Protein AF-0000000079470697 (afdb_homodimer)

pLDDT: mean 96.57, std 6.35, range [41.16, 99.0]

Foldseek 3Di:
DPVCVVVVVQQVVLVVQCQVCLLVLPQVSNLLQADPQAWEAEPNDIDGDGVPNDDSCPCCDDLNVQFNGKDWPAWAWPDDDDFKTKTWTKMWTAGPVGHTSDIKIKIWMWGQDPNGIHTRYMYIHRD/DPVCVVVVVQQVVLVVQCQVCLLVLPQVSNLLQADPQAWEAEPNDIDGDGVPNDDSCPCCDDLNVQFNGKDWPAWAWPDDDDFKTKTWTKMWTAGPVGHTSDIKIKIWMWGQDPNGIHTRYMYIHRD

Sequence (254 aa):
MTQFAAEIAAAQGVLDEFMAGFNGRDVARWDATFNFPSVRLASGTLVILQAGDHKPGMFDKGALAEWDHSAWERREVIHAGADKVHIDTRFTRYRKDGGVIGGFDSIYVITKEDGHWGVKARSSYAPMTQFAAEIAAAQGVLDEFMAGFNGRDVARWDATFNFPSVRLASGTLVILQAGDHKPGMFDKGALAEWDHSAWERREVIHAGADKVHIDTRFTRYRKDGGVIGGFDSIYVITKEDGHWGVKARSSYAP

Nearest PDB structures (foldseek):
  2rgq-assembly1_A  TM=8.223E-01  e=4.714E-07  Nostoc punctiforme PCC 73102
  4i4k-assembly1_B  TM=8.335E-01  e=1.120E-06  Streptomyces globisporus C-1027
  4i4k-assembly1_A  TM=8.242E-01  e=6.732E-06  Streptomyces globisporus C-1027
  3b7c-assembly1_A-2  TM=7.791E-01  e=2.353E-06  Shewanella oneidensis MR-1
  3ef8-assembly1_A  TM=6.656E-01  e=3.159E-05  Novosphingobium aromaticivorans DSM 12444

Structure (mmCIF, N/CA/C/O backbone):
data_AF-0000000079470697-model_v1
#
loop_
_entity.id
_entity.type
_entity.pdbx_description
1 polymer 'Nuclear transport factor 2 family protein'
#
loop_
_atom_site.group_PDB
_atom_site.id
_atom_site.type_symbol
_atom_site.label_atom_id
_atom_site.label_alt_id
_atom_site.label_comp_id
_atom_site.label_asym_id
_atom_site.label_entity_id
_atom_site.label_seq_id
_atom_site.pdbx_PDB_ins_code
_atom_site.Cartn_x
_atom_site.Cartn_y
_atom_site.Cartn_z
_atom_site.occupancy
_atom_site.B_iso_or_equiv
_atom_site.auth_seq_id
_atom_site.auth_comp_id
_atom_site.auth_asym_id
_atom_site.auth_atom_id
_atom_site.pdbx_PDB_model_num
ATOM 1 N N . MET A 1 1 ? -18.453 -8.445 18.391 1 41.16 1 MET A N 1
ATOM 2 C CA . MET A 1 1 ? -18.703 -8.672 16.969 1 41.16 1 MET A CA 1
ATOM 3 C C . MET A 1 1 ? -17.641 -8.008 16.109 1 41.16 1 MET A C 1
ATOM 5 O O . MET A 1 1 ? -17.297 -6.844 16.328 1 41.16 1 MET A O 1
ATOM 9 N N . THR A 1 2 ? -16.453 -8.695 15.562 1 66.94 2 THR A N 1
ATOM 10 C CA . THR A 1 2 ? -15.219 -8.102 15.055 1 66.94 2 THR A CA 1
ATOM 11 C C . THR A 1 2 ? -15.523 -7.051 13.992 1 66.94 2 THR A C 1
ATOM 13 O O . THR A 1 2 ? -16.219 -7.328 13.016 1 66.94 2 THR A O 1
ATOM 16 N N . GLN A 1 3 ? -15.609 -5.734 14.453 1 90.44 3 GLN A N 1
ATOM 17 C CA . GLN A 1 3 ? -15.906 -4.621 13.555 1 90.44 3 GLN A CA 1
ATOM 18 C C . GLN A 1 3 ? -15.367 -4.887 12.148 1 90.44 3 GLN A C 1
ATOM 20 O O . GLN A 1 3 ? -14.219 -5.297 11.992 1 90.44 3 GLN A O 1
ATOM 25 N N . PHE A 1 4 ? -16.328 -5.008 11.148 1 98.12 4 PHE A N 1
ATOM 26 C CA . PHE A 1 4 ? -16.094 -5.148 9.719 1 98.12 4 PHE A CA 1
ATOM 27 C C . PHE A 1 4 ? -15.836 -6.602 9.352 1 98.12 4 PHE A C 1
ATOM 29 O O . PHE A 1 4 ? -15 -6.891 8.492 1 98.12 4 PHE A O 1
ATOM 36 N N . ALA A 1 5 ? -16.359 -7.562 10.078 1 98.25 5 ALA A N 1
ATOM 37 C CA . ALA A 1 5 ? -16.141 -8.984 9.844 1 98.25 5 ALA A CA 1
ATOM 38 C C . ALA A 1 5 ? -16.5 -9.367 8.414 1 98.25 5 ALA A C 1
ATOM 40 O O . ALA A 1 5 ? -15.789 -10.141 7.766 1 98.25 5 ALA A O 1
ATOM 41 N N . ALA A 1 6 ? -17.672 -8.891 7.957 1 98.31 6 ALA A N 1
ATOM 42 C CA . ALA A 1 6 ? -18.109 -9.211 6.602 1 98.31 6 ALA A CA 1
ATOM 43 C C . ALA A 1 6 ? -17.141 -8.656 5.562 1 98.31 6 ALA A C 1
ATOM 45 O O . ALA A 1 6 ? -16.844 -9.328 4.57 1 98.31 6 ALA A O 1
ATOM 46 N N . GLU A 1 7 ? -16.719 -7.414 5.75 1 98.75 7 GLU A N 1
ATOM 47 C CA . GLU A 1 7 ? -15.75 -6.785 4.867 1 98.75 7 GLU A CA 1
ATOM 48 C C . GLU A 1 7 ? -14.438 -7.562 4.852 1 98.75 7 GLU A C 1
ATOM 50 O O . GLU A 1 7 ? -13.852 -7.785 3.789 1 98.75 7 GLU A O 1
ATOM 55 N N . ILE A 1 8 ? -13.953 -7.961 6.047 1 98.81 8 ILE A N 1
ATOM 56 C CA . ILE A 1 8 ? -12.734 -8.742 6.172 1 98.81 8 ILE A CA 1
ATOM 57 C C . ILE A 1 8 ? -12.891 -10.07 5.434 1 98.81 8 ILE A C 1
ATOM 59 O O . ILE A 1 8 ? -12 -10.492 4.695 1 98.81 8 ILE A O 1
ATOM 63 N N . ALA A 1 9 ? -13.984 -10.711 5.594 1 98.88 9 ALA A N 1
ATOM 64 C CA . ALA A 1 9 ? -14.25 -11.977 4.906 1 98.88 9 ALA A CA 1
ATOM 65 C C . ALA A 1 9 ? -14.234 -11.789 3.393 1 98.88 9 ALA A C 1
ATOM 67 O O . ALA A 1 9 ? -13.672 -12.609 2.664 1 98.88 9 ALA A O 1
ATOM 68 N N . ALA A 1 10 ? -14.875 -10.727 2.941 1 98.88 10 ALA A N 1
ATOM 69 C CA . ALA A 1 10 ? -14.883 -10.438 1.512 1 98.88 10 ALA A CA 1
ATOM 70 C C . ALA A 1 10 ? -13.469 -10.227 0.983 1 98.88 10 ALA A C 1
ATOM 72 O O . ALA A 1 10 ? -13.109 -10.758 -0.069 1 98.88 10 ALA A O 1
ATOM 73 N N . ALA A 1 11 ? -12.703 -9.492 1.715 1 98.94 11 ALA A N 1
ATOM 74 C CA . ALA A 1 11 ? -11.32 -9.219 1.323 1 98.94 11 ALA A CA 1
ATOM 75 C C . ALA A 1 11 ? -10.5 -10.508 1.285 1 98.94 11 ALA A C 1
ATOM 77 O O . ALA A 1 11 ? -9.719 -10.727 0.358 1 98.94 11 ALA A O 1
ATOM 78 N N . GLN A 1 12 ? -10.672 -11.344 2.289 1 98.94 12 GLN A N 1
ATOM 79 C CA . GLN A 1 12 ? -9.977 -12.633 2.307 1 98.94 12 GLN A CA 1
ATOM 80 C C . GLN A 1 12 ? -10.398 -13.5 1.125 1 98.94 12 GLN A C 1
ATOM 82 O O . GLN A 1 12 ? -9.57 -14.203 0.54 1 98.94 12 GLN A O 1
ATOM 87 N N . GLY A 1 13 ? -11.68 -13.422 0.823 1 98.94 13 GLY A N 1
ATOM 88 C CA . GLY A 1 13 ? -12.164 -14.141 -0.345 1 98.94 13 GLY A CA 1
ATOM 89 C C . GLY A 1 13 ? -11.508 -13.695 -1.636 1 98.94 13 GLY A C 1
ATOM 90 O O . GLY A 1 13 ? -11.227 -14.516 -2.514 1 98.94 13 GLY A O 1
ATOM 91 N N . VAL A 1 14 ? -11.281 -12.422 -1.793 1 99 14 VAL A N 1
ATOM 92 C CA . VAL A 1 14 ? -10.562 -11.891 -2.949 1 99 14 VAL A CA 1
ATOM 93 C C . VAL A 1 14 ? -9.18 -12.547 -3.043 1 99 14 VAL A C 1
ATOM 95 O O . VAL A 1 14 ? -8.766 -12.969 -4.125 1 99 14 VAL A O 1
ATOM 98 N N . LEU A 1 15 ? -8.5 -12.664 -1.907 1 98.94 15 LEU A N 1
ATOM 99 C CA . LEU A 1 15 ? -7.156 -13.227 -1.911 1 98.94 15 LEU A CA 1
ATOM 100 C C . LEU A 1 15 ? -7.191 -14.719 -2.23 1 98.94 15 LEU A C 1
ATOM 102 O O . LEU A 1 15 ? -6.277 -15.242 -2.867 1 98.94 15 LEU A O 1
ATOM 106 N N . ASP A 1 16 ? -8.242 -15.391 -1.758 1 98.94 16 ASP A N 1
ATOM 107 C CA . ASP A 1 16 ? -8.422 -16.781 -2.166 1 98.94 16 ASP A CA 1
ATOM 108 C C . ASP A 1 16 ? -8.523 -16.906 -3.686 1 98.94 16 ASP A C 1
ATOM 110 O O . ASP A 1 16 ? -7.824 -17.719 -4.297 1 98.94 16 ASP A O 1
ATOM 114 N N . GLU A 1 17 ? -9.359 -16.078 -4.242 1 98.94 17 GLU A N 1
ATOM 115 C CA . GLU A 1 17 ? -9.586 -16.125 -5.684 1 98.94 17 GLU A CA 1
ATOM 116 C C . GLU A 1 17 ? -8.352 -15.664 -6.449 1 98.94 17 GLU A C 1
ATOM 118 O O . GLU A 1 17 ? -8.039 -16.188 -7.523 1 98.94 17 GLU A O 1
ATOM 123 N N . PHE A 1 18 ? -7.727 -14.711 -5.949 1 98.88 18 PHE A N 1
ATOM 124 C CA . PHE A 1 18 ? -6.469 -14.242 -6.516 1 98.88 18 PHE A CA 1
ATOM 125 C C . PHE A 1 18 ? -5.48 -15.398 -6.664 1 98.88 18 PHE A C 1
ATOM 127 O O . PHE A 1 18 ? -4.965 -15.641 -7.754 1 98.88 18 PHE A O 1
ATOM 134 N N . MET A 1 19 ? -5.242 -16.125 -5.527 1 98.88 19 MET A N 1
ATOM 135 C CA . MET A 1 19 ? -4.293 -17.234 -5.516 1 98.88 19 MET A CA 1
ATOM 136 C C . MET A 1 19 ? -4.754 -18.359 -6.438 1 98.88 19 MET A C 1
ATOM 138 O O . MET A 1 19 ? -3.949 -18.938 -7.168 1 98.88 19 MET A O 1
ATOM 142 N N . ALA A 1 20 ? -6.051 -18.609 -6.445 1 98.81 20 ALA A N 1
ATOM 143 C CA . ALA A 1 20 ? -6.594 -19.656 -7.305 1 98.81 20 ALA A CA 1
ATOM 144 C C . ALA A 1 20 ? -6.398 -19.312 -8.781 1 98.81 20 ALA A C 1
ATOM 146 O O . ALA A 1 20 ? -5.965 -20.172 -9.562 1 98.81 20 ALA A O 1
ATOM 147 N N . GLY A 1 21 ? -6.727 -18.094 -9.164 1 98.44 21 GLY A N 1
ATOM 148 C CA . GLY A 1 21 ? -6.531 -17.656 -10.547 1 98.44 21 GLY A CA 1
ATOM 149 C C . GLY A 1 21 ? -5.078 -17.672 -10.977 1 98.44 21 GLY A C 1
ATOM 150 O O . GLY A 1 21 ? -4.754 -18.125 -12.078 1 98.44 21 GLY A O 1
ATOM 151 N N . PHE A 1 22 ? -4.215 -17.125 -10.062 1 98.19 22 PHE A N 1
ATOM 152 C CA . PHE A 1 22 ? -2.781 -17.094 -10.336 1 98.19 22 PHE A CA 1
ATOM 153 C C . PHE A 1 22 ? -2.223 -18.5 -10.508 1 98.19 22 PHE A C 1
ATOM 155 O O . PHE A 1 22 ? -1.587 -18.797 -11.523 1 98.19 22 PHE A O 1
ATOM 162 N N . ASN A 1 23 ? -2.5 -19.375 -9.617 1 98.19 23 ASN A N 1
ATOM 163 C CA . ASN A 1 23 ? -2.012 -20.75 -9.656 1 98.19 23 ASN A CA 1
ATOM 164 C C . ASN A 1 23 ? -2.586 -21.5 -10.844 1 98.19 23 ASN A C 1
ATOM 166 O O . ASN A 1 23 ? -1.925 -22.391 -11.406 1 98.19 23 ASN A O 1
ATOM 170 N N . GLY A 1 24 ? -3.748 -21.203 -11.211 1 97.94 24 GLY A N 1
ATOM 171 C CA . GLY A 1 24 ? -4.402 -21.859 -12.336 1 97.94 24 GLY A CA 1
ATOM 172 C C . GLY A 1 24 ? -3.973 -21.312 -13.68 1 97.94 24 GLY A C 1
ATOM 173 O O . GLY A 1 24 ? -4.371 -21.844 -14.727 1 97.94 24 GLY A O 1
ATOM 174 N N . ARG A 1 25 ? -3.16 -20.266 -13.703 1 97.44 25 ARG A N 1
ATOM 175 C CA . ARG A 1 25 ? -2.803 -19.531 -14.922 1 97.44 25 ARG A CA 1
ATOM 176 C C . ARG A 1 25 ? -4.047 -19.094 -15.688 1 97.44 25 ARG A C 1
ATOM 178 O O . ARG A 1 25 ? -4.082 -19.156 -16.922 1 97.44 25 ARG A O 1
ATOM 185 N N . ASP A 1 26 ? -5.07 -18.859 -14.953 1 97.38 26 ASP A N 1
ATOM 186 C CA . ASP A 1 26 ? -6.348 -18.391 -15.484 1 97.38 26 ASP A CA 1
ATOM 187 C C . ASP A 1 26 ? -6.438 -16.875 -15.445 1 97.38 26 ASP A C 1
ATOM 189 O O . ASP A 1 26 ? -6.91 -16.297 -14.461 1 97.38 26 ASP A O 1
ATOM 193 N N . VAL A 1 27 ? -6.105 -16.219 -16.516 1 97.81 27 VAL A N 1
ATOM 194 C CA . VAL A 1 27 ? -5.953 -14.773 -16.562 1 97.81 27 VAL A CA 1
ATOM 195 C C . VAL A 1 27 ? -7.301 -14.102 -16.312 1 97.81 27 VAL A C 1
ATOM 197 O O . VAL A 1 27 ? -7.379 -13.109 -15.578 1 97.81 27 VAL A O 1
ATOM 200 N N . ALA A 1 28 ? -8.305 -14.633 -16.938 1 97.56 28 ALA A N 1
ATOM 201 C CA . ALA A 1 28 ? -9.625 -14.031 -16.75 1 97.56 28 ALA A CA 1
ATOM 202 C C . ALA A 1 28 ? -10.047 -14.078 -15.281 1 97.56 28 ALA A C 1
ATOM 204 O O . ALA A 1 28 ? -10.531 -13.078 -14.742 1 97.56 28 ALA A O 1
ATOM 205 N N . ARG A 1 29 ? -9.898 -15.258 -14.633 1 97.81 29 ARG A N 1
ATOM 206 C CA . ARG A 1 29 ? -10.227 -15.43 -13.219 1 97.81 29 ARG A CA 1
ATOM 207 C C . ARG A 1 29 ? -9.375 -14.523 -12.344 1 97.81 29 ARG A C 1
ATOM 209 O O . ARG A 1 29 ? -9.875 -13.914 -11.398 1 97.81 29 ARG A O 1
ATOM 216 N N . TRP A 1 30 ? -8.117 -14.383 -12.711 1 98.25 30 TRP A N 1
ATOM 217 C CA . TRP A 1 30 ? -7.195 -13.555 -11.945 1 98.25 30 TRP A CA 1
ATOM 218 C C . TRP A 1 30 ? -7.531 -12.078 -12.102 1 98.25 30 TRP A C 1
ATOM 220 O O . TRP A 1 30 ? -7.629 -11.344 -11.117 1 98.25 30 TRP A O 1
ATOM 230 N N . ASP A 1 31 ? -7.809 -11.641 -13.281 1 98.38 31 ASP A N 1
ATOM 231 C CA . ASP A 1 31 ? -8.172 -10.25 -13.555 1 98.38 31 ASP A CA 1
ATOM 232 C C . ASP A 1 31 ? -9.43 -9.852 -12.781 1 98.38 31 ASP A C 1
ATOM 234 O O . ASP A 1 31 ? -9.562 -8.703 -12.359 1 98.38 31 ASP A O 1
ATOM 238 N N . ALA A 1 32 ? -10.289 -10.766 -12.625 1 98.44 32 ALA A N 1
ATOM 239 C CA . ALA A 1 32 ? -11.57 -10.492 -11.961 1 98.44 32 ALA A CA 1
ATOM 240 C C . ALA A 1 32 ? -11.359 -10.164 -10.484 1 98.44 32 ALA A C 1
ATOM 242 O O . ALA A 1 32 ? -12.273 -9.664 -9.82 1 98.44 32 ALA A O 1
ATOM 243 N N . THR A 1 33 ? -10.172 -10.445 -9.984 1 98.88 33 THR A N 1
ATOM 244 C CA . THR A 1 33 ? -9.922 -10.211 -8.562 1 98.88 33 THR A CA 1
ATOM 245 C C . THR A 1 33 ? -9.391 -8.805 -8.328 1 98.88 33 THR A C 1
ATOM 247 O O . THR A 1 33 ? -9.062 -8.438 -7.199 1 98.88 33 THR A O 1
ATOM 250 N N . PHE A 1 34 ? -9.32 -7.988 -9.359 1 98.88 34 PHE A N 1
ATOM 251 C CA . PHE A 1 34 ? -8.727 -6.664 -9.227 1 98.88 34 PHE A CA 1
ATOM 252 C C . PHE A 1 34 ? -9.789 -5.578 -9.32 1 98.88 34 PHE A C 1
ATOM 254 O O . PHE A 1 34 ? -10.844 -5.789 -9.922 1 98.88 34 PHE A O 1
ATOM 261 N N . ASN A 1 35 ? -9.578 -4.531 -8.672 1 98.81 35 ASN A N 1
ATOM 262 C CA . ASN A 1 35 ? -10.141 -3.232 -9.023 1 98.81 35 ASN A CA 1
ATOM 263 C C . ASN A 1 35 ? -9.156 -2.391 -9.82 1 98.81 35 ASN A C 1
ATOM 265 O O . ASN A 1 35 ? -8.195 -1.858 -9.266 1 98.81 35 ASN A O 1
ATOM 269 N N . PHE A 1 36 ? -9.438 -2.303 -11.102 1 98.19 36 PHE A N 1
ATOM 270 C CA . PHE A 1 36 ? -8.547 -1.545 -11.977 1 98.19 36 PHE A CA 1
ATOM 271 C C . PHE A 1 36 ? -8.945 -0.076 -12.016 1 98.19 36 PHE A C 1
ATOM 273 O O . PHE A 1 36 ? -10.133 0.252 -11.891 1 98.19 36 PHE A O 1
ATOM 280 N N . PRO A 1 37 ? -7.98 0.873 -12.266 1 98.06 37 PRO A N 1
ATOM 281 C CA . PRO A 1 37 ? -6.535 0.633 -12.242 1 98.06 37 PRO A CA 1
ATOM 282 C C . PRO A 1 37 ? -6.039 0.161 -10.883 1 98.06 37 PRO A C 1
ATOM 284 O O . PRO A 1 37 ? -6.59 0.554 -9.852 1 98.06 37 PRO A O 1
ATOM 287 N N . SER A 1 38 ? -5.109 -0.756 -10.891 1 98.62 38 SER A N 1
ATOM 288 C CA . SER A 1 38 ? -4.477 -1.294 -9.688 1 98.62 38 SER A CA 1
ATOM 289 C C . SER A 1 38 ? -2.98 -0.994 -9.672 1 98.62 38 SER A C 1
ATOM 291 O O . SER A 1 38 ? -2.355 -0.862 -10.727 1 98.62 38 SER A O 1
ATOM 293 N N . VAL A 1 39 ? 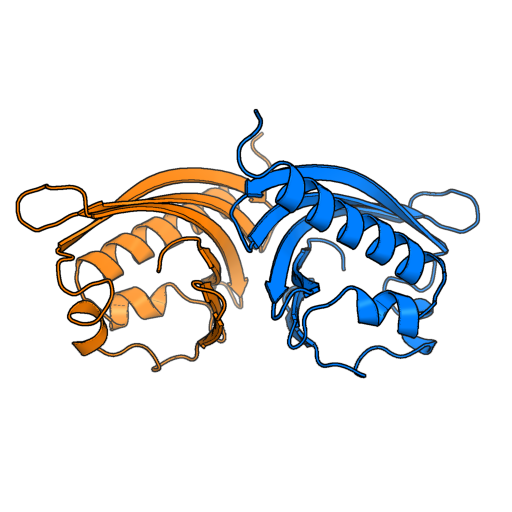-2.439 -0.928 -8.492 1 98.56 39 VAL A N 1
ATOM 294 C CA . VAL A 1 39 ? -1.035 -0.57 -8.336 1 98.56 39 VAL A CA 1
ATOM 295 C C . VAL A 1 39 ? -0.234 -1.797 -7.906 1 98.56 39 VAL A C 1
ATOM 297 O O . VAL A 1 39 ? -0.664 -2.551 -7.027 1 98.56 39 VAL A O 1
ATOM 300 N N . ARG A 1 40 ? 0.861 -1.987 -8.523 1 98.19 40 ARG A N 1
ATOM 301 C CA . ARG A 1 40 ? 1.853 -2.955 -8.07 1 98.19 40 ARG A CA 1
ATOM 302 C C . ARG A 1 40 ? 3.199 -2.283 -7.82 1 98.19 40 ARG A C 1
ATOM 304 O O . ARG A 1 40 ? 3.736 -1.614 -8.703 1 98.19 40 ARG A O 1
ATOM 311 N N . LEU A 1 41 ? 3.68 -2.361 -6.664 1 98.25 41 LEU A N 1
ATOM 312 C CA . LEU A 1 41 ? 5.023 -1.921 -6.305 1 98.25 41 LEU A CA 1
ATOM 313 C C . LEU A 1 41 ? 5.898 -3.109 -5.922 1 98.25 41 LEU A C 1
ATOM 315 O O . LEU A 1 41 ? 5.695 -3.729 -4.879 1 98.25 41 LEU A O 1
ATOM 319 N N . ALA A 1 42 ? 6.84 -3.447 -6.691 1 96.12 42 ALA A N 1
ATOM 320 C CA . ALA A 1 42 ? 7.762 -4.555 -6.461 1 96.12 42 ALA A CA 1
ATOM 321 C C . ALA A 1 42 ? 9.07 -4.34 -7.211 1 96.12 42 ALA A C 1
ATOM 323 O O . ALA A 1 42 ? 9.086 -3.732 -8.289 1 96.12 42 ALA A O 1
ATOM 324 N N . SER A 1 43 ? 10.172 -4.785 -6.652 1 91.62 43 SER A N 1
ATOM 325 C CA . SER A 1 43 ? 11.477 -4.75 -7.297 1 91.62 43 SER A CA 1
ATOM 326 C C . SER A 1 43 ? 11.852 -3.332 -7.715 1 91.62 43 SER A C 1
ATOM 328 O O . SER A 1 43 ? 12.328 -3.113 -8.828 1 91.62 43 SER A O 1
ATOM 330 N N . GLY A 1 44 ? 11.406 -2.445 -6.883 1 89.81 44 GLY A N 1
ATOM 331 C CA . GLY A 1 44 ? 11.781 -1.057 -7.105 1 89.81 44 GLY A CA 1
ATOM 332 C C . GLY A 1 44 ? 10.961 -0.388 -8.195 1 89.81 44 GLY A C 1
ATOM 333 O O . GLY A 1 44 ? 11.273 0.724 -8.625 1 89.81 44 GLY A O 1
ATOM 334 N N . THR A 1 45 ? 9.977 -0.999 -8.641 1 94.69 45 THR A N 1
ATOM 335 C CA . THR A 1 45 ? 9.195 -0.484 -9.758 1 94.69 45 THR A CA 1
ATOM 336 C C . THR A 1 45 ? 7.727 -0.341 -9.367 1 94.69 45 THR A C 1
ATOM 338 O O . THR A 1 45 ? 7.148 -1.244 -8.766 1 94.69 45 THR A O 1
ATOM 341 N N . LEU A 1 46 ? 7.184 0.826 -9.672 1 97.69 46 LEU A N 1
ATOM 342 C CA . LEU A 1 46 ? 5.758 1.098 -9.531 1 97.69 46 LEU A CA 1
ATOM 343 C C . LEU A 1 46 ? 5.043 0.941 -10.875 1 97.69 46 LEU A C 1
ATOM 345 O O . LEU A 1 46 ? 5.398 1.603 -11.852 1 97.69 46 LEU A O 1
ATOM 349 N N . VAL A 1 47 ? 4.066 0.064 -10.938 1 97.19 47 VAL A N 1
ATOM 350 C CA . VAL A 1 47 ? 3.295 -0.157 -12.156 1 97.19 47 VAL A CA 1
ATOM 351 C C . VAL A 1 47 ? 1.814 0.099 -11.891 1 97.19 47 VAL A C 1
ATOM 353 O O . VAL A 1 47 ? 1.277 -0.34 -10.867 1 97.19 47 VAL A O 1
ATOM 356 N N . ILE A 1 48 ? 1.233 0.816 -12.797 1 97.62 48 ILE A N 1
ATOM 357 C CA . ILE A 1 48 ? -0.22 0.949 -12.789 1 97.62 48 ILE A CA 1
ATOM 358 C C . ILE A 1 48 ? -0.834 -0.048 -13.766 1 97.62 48 ILE A C 1
ATOM 360 O O . ILE A 1 48 ? -0.673 0.086 -14.984 1 97.62 48 ILE A O 1
ATOM 364 N N . LEU A 1 49 ? -1.511 -1.009 -13.227 1 98 49 LEU A N 1
ATOM 365 C CA . LEU A 1 49 ? -2.102 -2.082 -14.016 1 98 49 LEU A CA 1
ATOM 366 C C . LEU A 1 49 ? -3.514 -1.714 -14.461 1 98 49 LEU A C 1
ATOM 368 O O . LEU A 1 49 ? -4.297 -1.18 -13.672 1 98 49 LEU A O 1
ATOM 372 N N . GLN A 1 50 ? -3.773 -1.979 -15.711 1 97.94 50 GLN A N 1
ATOM 373 C CA . GLN A 1 50 ? -5.109 -1.818 -16.266 1 97.94 50 GLN A CA 1
ATOM 374 C C . GLN A 1 50 ? -5.723 -3.17 -16.625 1 97.94 50 GLN A C 1
ATOM 376 O O . GLN A 1 50 ? -5.008 -4.168 -16.75 1 97.94 50 GLN A O 1
ATOM 381 N N . ALA A 1 51 ? -7.109 -3.1 -16.672 1 96.19 51 ALA A N 1
ATOM 382 C CA . ALA A 1 51 ? -7.754 -4.301 -17.203 1 96.19 51 ALA A CA 1
ATOM 383 C C . ALA A 1 51 ? -7.164 -4.688 -18.562 1 96.19 51 ALA A C 1
ATOM 385 O O . ALA A 1 51 ? -6.973 -3.834 -19.422 1 96.19 51 ALA A O 1
ATOM 386 N N . GLY A 1 52 ? -6.812 -5.977 -18.703 1 94.88 52 GLY A N 1
ATOM 387 C CA . GLY A 1 52 ? -6.285 -6.445 -19.969 1 94.88 52 GLY A CA 1
ATOM 388 C C . GLY A 1 52 ? -4.77 -6.473 -20.016 1 94.88 52 GLY A C 1
ATOM 389 O O . GLY A 1 52 ? -4.18 -7.027 -20.953 1 94.88 52 GLY A O 1
ATOM 390 N N . ASP A 1 53 ? -4.094 -5.848 -19.094 1 97.19 53 ASP A N 1
ATOM 391 C CA . ASP A 1 53 ? -2.635 -5.816 -19.078 1 97.19 53 ASP A CA 1
ATOM 392 C C . ASP A 1 53 ? -2.062 -7.219 -18.859 1 97.19 53 ASP A C 1
ATOM 394 O O . ASP A 1 53 ? -0.971 -7.527 -19.344 1 97.19 53 ASP A O 1
ATOM 398 N N . HIS A 1 54 ? -2.74 -8.031 -18.047 1 96.38 54 HIS A N 1
ATOM 399 C CA . HIS A 1 54 ? -2.281 -9.398 -17.797 1 96.38 54 HIS A CA 1
ATOM 400 C C . HIS A 1 54 ? -2.506 -10.281 -19.016 1 96.38 54 HIS A C 1
ATOM 402 O O . HIS A 1 54 ? -3.586 -10.266 -19.609 1 96.38 54 HIS A O 1
ATOM 408 N N . LYS A 1 55 ? -1.412 -11.016 -19.312 1 95.44 55 LYS A N 1
ATOM 409 C CA . LYS A 1 55 ? -1.449 -11.883 -20.484 1 95.44 55 LYS A CA 1
ATOM 410 C C . LYS A 1 55 ? -1.084 -13.32 -20.109 1 95.44 55 LYS A C 1
ATOM 412 O O . LYS A 1 55 ? -0.294 -13.547 -19.188 1 95.44 55 LYS A O 1
ATOM 417 N N . PRO A 1 56 ? -1.644 -14.406 -20.844 1 91.25 56 PRO A N 1
ATOM 418 C CA . PRO A 1 56 ? -1.363 -15.805 -20.531 1 91.25 56 PRO A CA 1
ATOM 419 C C . PRO A 1 56 ? 0.131 -16.125 -20.5 1 91.25 56 PRO A C 1
ATOM 421 O O . PRO A 1 56 ? 0.576 -16.969 -19.719 1 91.25 56 PRO A O 1
ATOM 424 N N . GLY A 1 57 ? 0.968 -15.484 -21.234 1 90.06 57 GLY A N 1
ATOM 425 C CA . GLY A 1 57 ? 2.385 -15.805 -21.328 1 90.06 57 GLY A CA 1
ATOM 426 C C . GLY A 1 57 ? 3.203 -15.234 -20.188 1 90.06 57 GLY A C 1
ATOM 427 O O . GLY A 1 57 ? 4.391 -15.539 -20.062 1 90.06 57 GLY A O 1
ATOM 428 N N . MET A 1 58 ? 2.594 -14.594 -19.219 1 91.12 58 MET A N 1
ATOM 429 C CA . MET A 1 58 ? 3.32 -13.891 -18.156 1 91.12 58 MET A CA 1
ATOM 430 C C . MET A 1 58 ? 3.775 -14.867 -17.078 1 91.12 58 MET A C 1
ATOM 432 O O . MET A 1 58 ? 4.707 -14.578 -16.328 1 91.12 58 MET A O 1
ATOM 436 N N . PHE A 1 59 ? 3.254 -16.062 -16.984 1 92.44 59 PHE A N 1
ATOM 437 C CA . PHE A 1 59 ? 3.516 -17 -15.906 1 92.44 59 PHE A CA 1
ATOM 438 C C . PHE A 1 59 ? 4.754 -17.844 -16.203 1 92.44 59 PHE A C 1
ATOM 440 O O . PHE A 1 59 ? 5.195 -18.625 -15.367 1 92.44 59 PHE A O 1
ATOM 447 N N . ASP A 1 60 ? 5.32 -17.688 -17.359 1 88.56 60 ASP A N 1
ATOM 448 C CA . ASP A 1 60 ? 6.41 -18.562 -17.797 1 88.56 60 ASP A CA 1
ATOM 449 C C . ASP A 1 60 ? 7.711 -17.781 -17.953 1 88.56 60 ASP A C 1
ATOM 451 O O . ASP A 1 60 ? 8.664 -18.281 -18.562 1 88.56 60 ASP A O 1
ATOM 455 N N . LYS A 1 61 ? 7.758 -16.625 -17.453 1 87.88 61 LYS A N 1
ATOM 456 C CA . LYS A 1 61 ? 8.914 -15.781 -17.734 1 87.88 61 LYS A CA 1
ATOM 457 C C . LYS A 1 61 ? 9.469 -15.172 -16.453 1 87.88 61 LYS A C 1
ATOM 459 O O . LYS A 1 61 ? 8.773 -15.094 -15.438 1 87.88 61 LYS A O 1
ATOM 464 N N . GLY A 1 62 ? 10.75 -14.82 -16.547 1 86.94 62 GLY A N 1
ATOM 465 C CA . GLY A 1 62 ? 11.367 -14.055 -15.484 1 86.94 62 GLY A CA 1
ATOM 466 C C . GLY A 1 62 ? 11.406 -14.797 -14.164 1 86.94 62 GLY A C 1
ATOM 467 O O . GLY A 1 62 ? 11.867 -15.938 -14.094 1 86.94 62 GLY A O 1
ATOM 468 N N . ALA A 1 63 ? 10.93 -14.094 -13.133 1 81.88 63 ALA A N 1
ATOM 469 C CA . ALA A 1 63 ? 10.945 -14.625 -11.773 1 81.88 63 ALA A CA 1
ATOM 470 C C . ALA A 1 63 ? 10.047 -15.852 -11.648 1 81.88 63 ALA A C 1
ATOM 472 O O . ALA A 1 63 ? 10.125 -16.594 -10.664 1 81.88 63 ALA A O 1
ATOM 473 N N . LEU A 1 64 ? 9.266 -16.062 -12.664 1 92.25 64 LEU A N 1
ATOM 474 C CA . LEU A 1 64 ? 8.305 -17.156 -12.609 1 92.25 64 LEU A CA 1
ATOM 475 C C . LEU A 1 64 ? 8.742 -18.312 -13.508 1 92.25 64 LEU A C 1
ATOM 477 O O . LEU A 1 64 ? 7.996 -19.281 -13.695 1 92.25 64 LEU A O 1
ATOM 481 N N . ALA A 1 65 ? 9.914 -18.266 -14.008 1 92.25 65 ALA A N 1
ATOM 482 C CA . ALA A 1 65 ? 10.383 -19.266 -14.961 1 92.25 65 ALA A CA 1
ATOM 483 C C . ALA A 1 65 ? 10.359 -20.656 -14.352 1 92.25 65 ALA A C 1
ATOM 485 O O . ALA A 1 65 ? 10.055 -21.641 -15.039 1 92.25 65 ALA A O 1
ATOM 486 N N . GLU A 1 66 ? 10.664 -20.75 -13.07 1 95.06 66 GLU A N 1
ATOM 487 C CA . GLU A 1 66 ? 10.695 -22.047 -12.398 1 95.06 66 GLU A CA 1
ATOM 488 C C . GLU A 1 66 ? 9.469 -22.25 -11.516 1 95.06 66 GLU A C 1
ATOM 490 O O . GLU A 1 66 ? 9.375 -23.234 -10.781 1 95.06 66 GLU A O 1
ATOM 495 N N . TRP A 1 67 ? 8.57 -21.344 -11.617 1 97.5 67 TRP A N 1
ATOM 496 C CA . TRP A 1 67 ? 7.434 -21.297 -10.711 1 97.5 67 TRP A CA 1
ATOM 497 C C . TRP A 1 67 ? 6.383 -22.328 -11.094 1 97.5 67 TRP A C 1
ATOM 499 O O . TRP A 1 67 ? 6.074 -22.484 -12.281 1 97.5 67 TRP A O 1
ATOM 509 N N . ASP A 1 68 ? 5.875 -23.016 -10.156 1 97.88 68 ASP A N 1
ATOM 510 C CA . ASP A 1 68 ? 4.738 -23.906 -10.375 1 97.88 68 ASP A CA 1
ATOM 511 C C . ASP A 1 68 ? 3.486 -23.375 -9.68 1 97.88 68 ASP A C 1
ATOM 513 O O . ASP A 1 68 ? 2.42 -23.281 -10.297 1 97.88 68 ASP A O 1
ATOM 517 N N . HIS A 1 69 ? 3.619 -23.047 -8.453 1 98.38 69 HIS A N 1
ATOM 518 C CA . HIS A 1 69 ? 2.484 -22.5 -7.723 1 98.38 69 HIS A CA 1
ATOM 519 C C . HIS A 1 69 ? 2.949 -21.688 -6.512 1 98.38 69 HIS A C 1
ATOM 521 O O . HIS A 1 69 ? 4.121 -21.75 -6.129 1 98.38 69 HIS A O 1
ATOM 527 N N . SER A 1 70 ? 2.025 -20.906 -5.957 1 98.62 70 SER A N 1
ATOM 528 C CA . SER A 1 70 ? 2.248 -20.141 -4.738 1 98.62 70 SER A CA 1
ATOM 529 C C . SER A 1 70 ? 1.196 -20.469 -3.682 1 98.62 70 SER A C 1
ATOM 531 O O . SER A 1 70 ? 0.129 -20.984 -4 1 98.62 70 SER A O 1
ATOM 533 N N . ALA A 1 71 ? 1.543 -20.203 -2.451 1 98.81 71 ALA A N 1
ATOM 534 C CA . ALA A 1 71 ? 0.596 -20.391 -1.356 1 98.81 71 ALA A CA 1
ATOM 535 C C . ALA A 1 71 ? 0.765 -19.312 -0.296 1 98.81 71 ALA A C 1
ATOM 537 O O . ALA A 1 71 ? 1.888 -18.891 0.01 1 98.81 71 ALA A O 1
ATOM 538 N N . TRP A 1 72 ? -0.378 -18.938 0.285 1 98.81 72 TRP A N 1
ATOM 539 C CA . TRP A 1 72 ? -0.338 -18 1.397 1 98.81 72 TRP A CA 1
ATOM 540 C C . TRP A 1 72 ? 0.251 -18.656 2.645 1 98.81 72 TRP A C 1
ATOM 542 O O . TRP A 1 72 ? -0.092 -19.797 2.979 1 98.81 72 TRP A O 1
ATOM 552 N N . GLU A 1 73 ? 1.107 -17.953 3.262 1 98.75 73 GLU A N 1
ATOM 553 C CA . GLU A 1 73 ? 1.574 -18.328 4.594 1 98.75 73 GLU A CA 1
ATOM 554 C C . GLU A 1 73 ? 0.894 -17.5 5.672 1 98.75 73 GLU A C 1
ATOM 556 O O . GLU A 1 73 ? 0.625 -17.984 6.77 1 98.75 73 GLU A O 1
ATOM 561 N N . ARG A 1 74 ? 0.674 -16.266 5.379 1 98.88 74 ARG A N 1
ATOM 562 C CA . ARG A 1 74 ? 0.091 -15.297 6.301 1 98.88 74 ARG A CA 1
ATOM 563 C C . ARG A 1 74 ? -0.795 -14.305 5.559 1 98.88 74 ARG A C 1
ATOM 565 O O . ARG A 1 74 ? -0.44 -13.836 4.477 1 98.88 74 ARG A O 1
ATOM 572 N N . ARG A 1 75 ? -1.938 -14.031 6.043 1 98.88 75 ARG A N 1
ATOM 573 C CA . ARG A 1 75 ? -2.869 -12.992 5.609 1 98.88 75 ARG A CA 1
ATOM 574 C C . ARG A 1 75 ? -3.514 -12.297 6.805 1 98.88 75 ARG A C 1
ATOM 576 O O . ARG A 1 75 ? -4.711 -12.453 7.043 1 98.88 75 ARG A O 1
ATOM 583 N N . GLU A 1 76 ? -2.773 -11.508 7.434 1 98.81 76 GLU A N 1
ATOM 584 C CA . GLU A 1 76 ? -3.234 -10.875 8.664 1 98.81 76 GLU A CA 1
ATOM 585 C C . GLU A 1 76 ? -3.805 -9.484 8.383 1 98.81 76 GLU A C 1
ATOM 587 O O . GLU A 1 76 ? -3.154 -8.656 7.742 1 98.81 76 GLU A O 1
ATOM 592 N N . VAL A 1 77 ? -4.953 -9.234 8.883 1 98.81 77 VAL A N 1
ATOM 593 C CA . VAL A 1 77 ? -5.586 -7.934 8.711 1 98.81 77 VAL A CA 1
ATOM 594 C C . VAL A 1 77 ? -4.848 -6.879 9.531 1 98.81 77 VAL A C 1
ATOM 596 O O . VAL A 1 77 ? -4.617 -7.07 10.727 1 98.81 77 VAL A O 1
ATOM 599 N N . ILE A 1 78 ? -4.453 -5.797 8.875 1 98.75 78 ILE A N 1
ATOM 600 C CA . ILE A 1 78 ? -3.836 -4.672 9.57 1 98.75 78 ILE A CA 1
ATOM 601 C C . ILE A 1 78 ? -4.91 -3.664 9.977 1 98.75 78 ILE A C 1
ATOM 603 O O . ILE A 1 78 ? -5.008 -3.289 11.148 1 98.75 78 ILE A O 1
ATOM 607 N N . HIS A 1 79 ? -5.68 -3.229 8.961 1 98.62 79 HIS A N 1
ATOM 608 C CA . HIS A 1 79 ? -6.812 -2.33 9.148 1 98.62 79 HIS A CA 1
ATOM 609 C C . HIS A 1 79 ? -8.023 -2.795 8.352 1 98.62 79 HIS A C 1
ATOM 611 O O . HIS A 1 79 ? -7.875 -3.398 7.281 1 98.62 79 HIS A O 1
ATOM 617 N N . ALA A 1 80 ? -9.188 -2.514 8.883 1 98.62 80 ALA A N 1
ATOM 618 C CA . ALA A 1 80 ? -10.414 -2.816 8.148 1 98.62 80 ALA A CA 1
ATOM 619 C C . ALA A 1 80 ? -11.422 -1.684 8.281 1 98.62 80 ALA A C 1
ATOM 621 O O . ALA A 1 80 ? -11.547 -1.073 9.344 1 98.62 80 ALA A O 1
ATOM 622 N N . GLY A 1 81 ? -12.047 -1.335 7.207 1 98 81 GLY A N 1
ATOM 623 C CA . GLY A 1 81 ? -13.172 -0.414 7.141 1 98 81 GLY A CA 1
ATOM 624 C C . GLY A 1 81 ? -14.281 -0.893 6.23 1 98 81 GLY A C 1
ATOM 625 O O . GLY A 1 81 ? -14.266 -2.033 5.758 1 98 81 GLY A O 1
ATOM 626 N N . ALA A 1 82 ? -1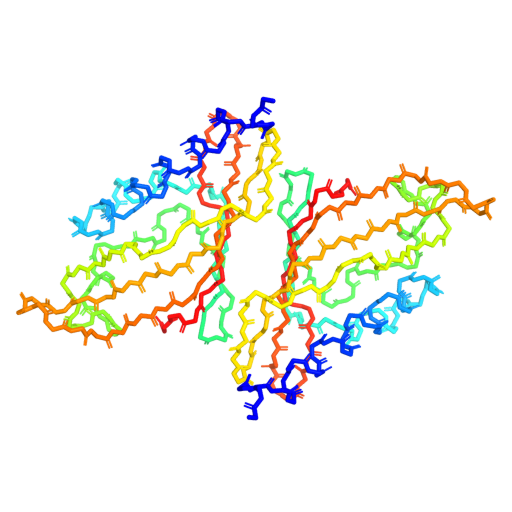5.203 -0.071 6.012 1 97.5 82 ALA A N 1
ATOM 627 C CA . ALA A 1 82 ? -16.406 -0.45 5.285 1 97.5 82 ALA A CA 1
ATOM 628 C C . ALA A 1 82 ? -16.109 -0.757 3.824 1 97.5 82 ALA A C 1
ATOM 630 O O . ALA A 1 82 ? -16.797 -1.562 3.193 1 97.5 82 ALA A O 1
ATOM 631 N N . ASP A 1 83 ? -15.008 -0.146 3.273 1 98.31 83 ASP A N 1
ATOM 632 C CA . ASP A 1 83 ? -14.789 -0.308 1.839 1 98.31 83 ASP A CA 1
ATOM 633 C C . ASP A 1 83 ? -13.32 -0.584 1.53 1 98.31 83 ASP A C 1
ATOM 635 O O . ASP A 1 83 ? -12.906 -0.543 0.371 1 98.31 83 ASP A O 1
ATOM 639 N N . LYS A 1 84 ? -12.609 -0.806 2.543 1 98.81 84 LYS A N 1
ATOM 640 C CA . LYS A 1 84 ? -11.18 -1.038 2.342 1 98.81 84 LYS A CA 1
ATOM 641 C C . LYS A 1 84 ? -10.602 -1.893 3.465 1 98.81 84 LYS A C 1
ATOM 643 O O . LYS A 1 84 ? -10.938 -1.703 4.633 1 98.81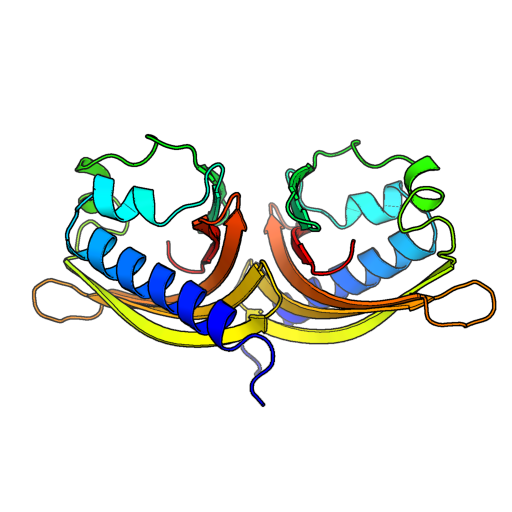 84 LYS A O 1
ATOM 648 N N . VAL A 1 85 ? -9.703 -2.812 3.135 1 98.88 85 VAL A N 1
ATOM 649 C CA . VAL A 1 85 ? -8.984 -3.654 4.09 1 98.88 85 VAL A CA 1
ATOM 650 C C . VAL A 1 85 ? -7.508 -3.709 3.725 1 98.88 85 VAL A C 1
ATOM 652 O O . VAL A 1 85 ? -7.152 -3.961 2.57 1 98.88 85 VAL A O 1
ATOM 655 N N . HIS A 1 86 ? -6.629 -3.377 4.652 1 98.94 86 HIS A N 1
ATOM 656 C CA . HIS A 1 86 ? -5.191 -3.594 4.539 1 98.94 86 HIS A CA 1
ATOM 657 C C . HIS A 1 86 ? -4.797 -4.957 5.09 1 98.94 86 HIS A C 1
ATOM 659 O O . HIS A 1 86 ? -5.133 -5.297 6.227 1 98.94 86 HIS A O 1
ATOM 665 N N . ILE A 1 87 ? -4.023 -5.664 4.344 1 98.94 87 ILE A N 1
ATOM 666 C CA . ILE A 1 87 ? -3.695 -7.016 4.773 1 98.94 87 ILE A CA 1
ATOM 667 C C . ILE A 1 87 ? -2.186 -7.234 4.68 1 98.94 87 ILE A C 1
ATOM 669 O O . ILE A 1 87 ? -1.577 -6.969 3.641 1 98.94 87 ILE A O 1
ATOM 673 N N . ASP A 1 88 ? -1.558 -7.672 5.746 1 98.94 88 ASP A N 1
ATOM 674 C CA . ASP A 1 88 ? -0.187 -8.172 5.809 1 98.94 88 ASP A CA 1
ATOM 675 C C . ASP A 1 88 ? -0.105 -9.617 5.316 1 98.94 88 ASP A C 1
ATOM 677 O O . ASP A 1 88 ? -0.618 -10.531 5.965 1 98.94 88 ASP A O 1
ATOM 681 N N . THR A 1 89 ? 0.601 -9.758 4.219 1 98.88 89 THR A N 1
ATOM 682 C CA . THR A 1 89 ? 0.658 -11.102 3.648 1 98.88 89 THR A CA 1
ATOM 683 C C . THR A 1 89 ? 2.1 -11.594 3.566 1 98.88 89 THR A C 1
ATOM 685 O O . THR A 1 89 ? 3.033 -10.789 3.521 1 98.88 89 THR A O 1
ATOM 688 N N . ARG A 1 90 ? 2.236 -12.875 3.615 1 98.88 90 ARG A N 1
ATOM 689 C CA . ARG A 1 90 ? 3.398 -13.617 3.137 1 98.88 90 ARG A CA 1
ATOM 690 C C . ARG A 1 90 ? 2.975 -14.781 2.25 1 98.88 90 ARG A C 1
ATOM 692 O O . ARG A 1 90 ? 2.016 -15.492 2.564 1 98.88 90 ARG A O 1
ATOM 699 N N . PHE A 1 91 ? 3.619 -14.922 1.139 1 98.81 91 PHE A N 1
ATOM 700 C CA . PHE A 1 91 ? 3.369 -16.078 0.289 1 98.81 91 PHE A CA 1
ATOM 701 C C . PHE A 1 91 ? 4.68 -16.734 -0.125 1 98.81 91 PHE A C 1
ATOM 703 O O . PHE A 1 91 ? 5.734 -16.109 -0.114 1 98.81 91 PHE A O 1
ATOM 710 N N . THR A 1 92 ? 4.57 -17.953 -0.443 1 98.56 92 THR A N 1
ATOM 711 C CA . THR A 1 92 ? 5.711 -18.75 -0.882 1 98.56 92 THR A CA 1
ATOM 712 C C . THR A 1 92 ? 5.5 -19.25 -2.307 1 98.56 92 THR A C 1
ATOM 714 O O . THR A 1 92 ? 4.402 -19.688 -2.662 1 98.56 92 THR A O 1
ATOM 717 N N . ARG A 1 93 ? 6.508 -19.156 -3.115 1 98.38 93 ARG A N 1
ATOM 718 C CA . ARG A 1 93 ? 6.504 -19.734 -4.453 1 98.38 93 ARG A CA 1
ATOM 719 C C . ARG A 1 93 ? 7.215 -21.078 -4.469 1 98.38 93 ARG A C 1
ATOM 721 O O . ARG A 1 93 ? 8.25 -21.25 -3.818 1 98.38 93 ARG A O 1
ATOM 728 N N . TYR A 1 94 ? 6.656 -21.953 -5.223 1 98.5 94 TYR A N 1
ATOM 729 C CA . TYR A 1 94 ? 7.176 -23.328 -5.266 1 98.5 94 TYR A CA 1
ATOM 730 C C . TYR A 1 94 ? 7.477 -23.75 -6.699 1 98.5 94 TYR A C 1
ATOM 732 O O . TYR A 1 94 ? 6.82 -23.297 -7.637 1 98.5 94 TYR A O 1
ATOM 740 N N . ARG A 1 95 ? 8.477 -24.625 -6.812 1 97.88 95 ARG A N 1
ATOM 741 C CA . ARG A 1 95 ? 8.703 -25.375 -8.055 1 97.88 95 ARG A CA 1
ATOM 742 C C . ARG A 1 95 ? 7.766 -26.562 -8.148 1 97.88 95 ARG A C 1
ATOM 744 O O . ARG A 1 95 ? 7.078 -26.906 -7.184 1 97.88 95 ARG A O 1
ATOM 751 N N . LYS A 1 96 ? 7.785 -27.203 -9.289 1 97.19 96 LYS A N 1
ATOM 752 C CA . LYS A 1 96 ? 6.934 -28.359 -9.531 1 97.19 96 LYS A CA 1
ATOM 753 C C . LYS A 1 96 ? 7.277 -29.5 -8.586 1 97.19 96 LYS A C 1
ATOM 755 O O . LYS A 1 96 ? 6.395 -30.25 -8.164 1 97.19 96 LYS A O 1
ATOM 760 N N . ASP A 1 97 ? 8.469 -2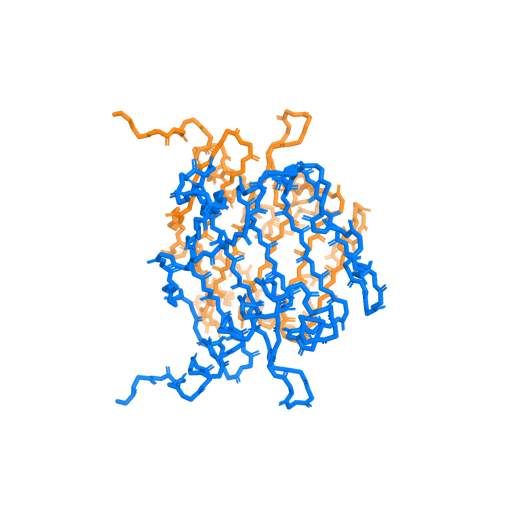9.625 -8.203 1 97.81 97 ASP A N 1
ATOM 761 C CA . ASP A 1 97 ? 8.922 -30.734 -7.363 1 97.81 97 ASP A CA 1
ATOM 762 C C . ASP A 1 97 ? 8.648 -30.453 -5.887 1 97.81 97 ASP A C 1
ATOM 764 O O . ASP A 1 97 ? 9.055 -31.219 -5.016 1 97.81 97 ASP A O 1
ATOM 768 N N . GLY A 1 98 ? 8.109 -29.344 -5.605 1 97.5 98 GLY A N 1
ATOM 769 C CA . GLY A 1 98 ? 7.793 -28.984 -4.23 1 97.5 98 GLY A CA 1
ATOM 770 C C . GLY A 1 98 ? 8.859 -28.141 -3.57 1 97.5 98 GLY A C 1
ATOM 771 O O . GLY A 1 98 ? 8.672 -27.656 -2.451 1 97.5 98 GLY A O 1
ATOM 772 N N . GLY A 1 99 ? 9.977 -27.969 -4.277 1 98.06 99 GLY A N 1
ATOM 773 C CA . GLY A 1 99 ? 11.016 -27.109 -3.74 1 98.06 99 GLY A CA 1
ATOM 774 C C . GLY A 1 99 ? 10.602 -25.656 -3.646 1 98.06 99 GLY A C 1
ATOM 775 O O . GLY A 1 99 ? 9.859 -25.156 -4.504 1 98.06 99 GLY A O 1
ATOM 776 N N . VAL A 1 100 ? 11.117 -24.984 -2.645 1 98 100 VAL A N 1
ATOM 777 C CA . VAL A 1 100 ? 10.773 -23.594 -2.395 1 98 100 VAL A CA 1
ATOM 778 C C . VAL A 1 100 ? 11.648 -22.688 -3.26 1 98 100 VAL A C 1
ATOM 780 O O . VAL A 1 100 ? 12.875 -22.812 -3.277 1 98 100 VAL A O 1
ATOM 783 N N . ILE A 1 101 ? 11.008 -21.797 -4.043 1 97.19 101 ILE A N 1
ATOM 784 C CA . ILE A 1 101 ? 11.719 -20.734 -4.762 1 97.19 101 ILE A CA 1
ATOM 785 C C . ILE A 1 101 ? 12.023 -19.578 -3.812 1 97.19 101 ILE A C 1
ATOM 787 O O . ILE A 1 101 ? 13.156 -19.094 -3.77 1 97.19 101 ILE A O 1
ATOM 791 N N . GLY A 1 102 ? 11.047 -19.156 -2.994 1 97.19 102 GLY A N 1
ATOM 792 C CA . GLY A 1 102 ? 11.188 -18.078 -2.031 1 97.19 102 GLY A CA 1
ATOM 793 C C . GLY A 1 102 ? 9.883 -17.703 -1.363 1 97.19 102 GLY A C 1
ATOM 794 O O . GLY A 1 102 ? 8.805 -17.891 -1.937 1 97.19 102 GLY A O 1
ATOM 795 N N . GLY A 1 103 ? 9.969 -17.203 -0.194 1 98 103 GLY A N 1
ATOM 796 C CA . GLY A 1 103 ? 8.875 -16.578 0.528 1 98 103 GLY A CA 1
ATOM 797 C C . GLY A 1 103 ? 8.977 -15.07 0.577 1 98 103 GLY A C 1
ATOM 798 O O . GLY A 1 103 ? 10.062 -14.516 0.76 1 98 103 GLY A O 1
ATOM 799 N N . PHE A 1 104 ? 7.875 -14.422 0.402 1 98.44 104 PHE A N 1
ATOM 800 C CA . PHE A 1 104 ? 7.945 -12.969 0.229 1 98.44 104 PHE A CA 1
ATOM 801 C C . PHE A 1 104 ? 6.867 -12.273 1.05 1 98.44 104 PHE A C 1
ATOM 803 O O . PHE A 1 104 ? 5.691 -12.633 0.975 1 98.44 104 PHE A O 1
ATOM 810 N N . ASP A 1 105 ? 7.309 -11.336 1.8 1 98.69 105 ASP A N 1
ATOM 811 C CA . ASP A 1 105 ? 6.383 -10.453 2.51 1 98.69 105 ASP A CA 1
ATOM 812 C C . ASP A 1 105 ? 5.75 -9.438 1.558 1 98.69 105 ASP A C 1
ATOM 814 O O . ASP A 1 105 ? 6.375 -9.023 0.58 1 98.69 105 ASP A O 1
ATOM 818 N N . SER A 1 106 ? 4.504 -9.07 1.851 1 98.81 106 SER A N 1
ATOM 819 C CA . SER A 1 106 ? 3.781 -8.094 1.04 1 98.81 106 SER A CA 1
ATOM 820 C C . SER A 1 106 ? 2.645 -7.453 1.829 1 98.81 106 SER A C 1
ATOM 822 O O . SER A 1 106 ? 2.273 -7.941 2.898 1 98.81 106 SER A O 1
ATOM 824 N N . ILE A 1 107 ? 2.182 -6.371 1.301 1 98.88 107 ILE A N 1
ATOM 825 C CA . ILE A 1 107 ? 0.934 -5.742 1.717 1 98.88 107 ILE A CA 1
ATOM 826 C C . ILE A 1 107 ? -0.05 -5.723 0.548 1 98.88 107 ILE A C 1
ATOM 828 O O . ILE A 1 107 ? 0.33 -5.418 -0.585 1 98.88 107 ILE A O 1
ATOM 832 N N . TYR A 1 108 ? -1.218 -6.141 0.837 1 98.94 108 TYR A N 1
ATOM 833 C CA . TYR A 1 108 ? -2.312 -5.996 -0.115 1 98.94 108 TYR A CA 1
ATOM 834 C C . TYR A 1 108 ? -3.365 -5.023 0.405 1 98.94 108 TYR A C 1
ATOM 836 O O . TYR A 1 108 ? -3.746 -5.078 1.576 1 98.94 108 TYR A O 1
ATOM 844 N N . VAL A 1 109 ? -3.791 -4.152 -0.433 1 98.94 109 VAL A N 1
ATOM 845 C CA . VAL A 1 109 ? -4.926 -3.277 -0.169 1 98.94 109 VAL A CA 1
ATOM 846 C C . VAL A 1 109 ? -6.121 -3.711 -1.018 1 98.94 109 VAL A C 1
ATOM 848 O O . VAL A 1 109 ? -6.086 -3.615 -2.246 1 98.94 109 VAL A O 1
ATOM 851 N N . ILE A 1 110 ? -7.105 -4.176 -0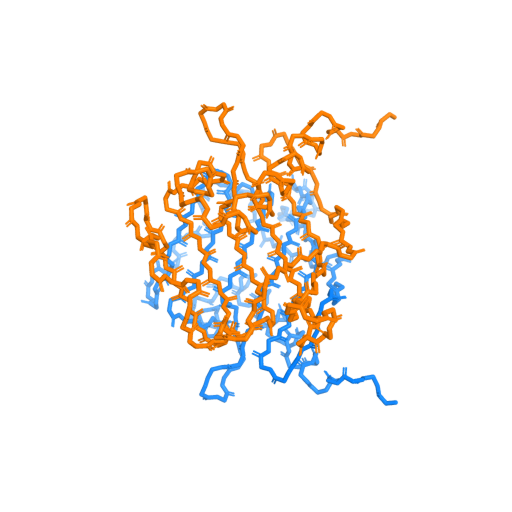.344 1 98.94 110 ILE A N 1
ATOM 852 C CA . ILE A 1 110 ? -8.328 -4.637 -0.989 1 98.94 110 ILE A CA 1
ATOM 853 C C . ILE A 1 110 ? -9.43 -3.598 -0.802 1 98.94 110 ILE A C 1
ATOM 855 O O . ILE A 1 110 ? -9.664 -3.119 0.311 1 98.94 110 ILE A O 1
ATOM 859 N N . THR A 1 111 ? -10.117 -3.207 -1.906 1 98.94 111 THR A N 1
ATOM 860 C CA . THR A 1 111 ? -11.148 -2.184 -1.812 1 98.94 111 THR A CA 1
ATOM 861 C C . THR A 1 111 ? -12.469 -2.699 -2.379 1 98.94 111 THR A C 1
ATOM 863 O O . THR A 1 111 ? -12.484 -3.625 -3.193 1 98.94 111 THR A O 1
ATOM 866 N N . LYS A 1 112 ? -13.5 -2.172 -1.886 1 98.75 112 LYS A N 1
ATOM 867 C CA . LYS A 1 112 ? -14.828 -2.326 -2.479 1 98.75 112 LYS A CA 1
ATOM 868 C C . LYS A 1 112 ? -15.172 -1.141 -3.375 1 98.75 112 LYS A C 1
ATOM 870 O O . LYS A 1 112 ? -15.266 -0.005 -2.904 1 98.75 112 LYS A O 1
ATOM 875 N N . GLU A 1 113 ? -15.312 -1.346 -4.625 1 98.5 113 GLU A N 1
ATOM 876 C CA . GLU A 1 113 ? -15.688 -0.324 -5.602 1 98.5 113 GLU A CA 1
ATOM 877 C C . GLU A 1 113 ? -16.906 -0.751 -6.406 1 98.5 113 GLU A C 1
ATOM 879 O O . GLU A 1 113 ? -16.891 -1.788 -7.074 1 98.5 113 GLU A O 1
ATOM 884 N N . ASP A 1 114 ? -17.984 0.052 -6.312 1 97.31 114 ASP A N 1
ATOM 885 C CA . ASP A 1 114 ? -19.234 -0.256 -6.98 1 97.31 114 ASP A CA 1
ATOM 886 C C . ASP A 1 114 ? -19.688 -1.681 -6.672 1 97.31 114 ASP A C 1
ATOM 888 O O . ASP A 1 114 ? -20.016 -2.449 -7.582 1 97.31 114 ASP A O 1
ATOM 892 N N . GLY A 1 115 ? -19.516 -2.07 -5.41 1 97.75 115 GLY A N 1
ATOM 893 C CA . GLY A 1 115 ? -20 -3.348 -4.922 1 97.75 115 GLY A CA 1
ATOM 894 C C . GLY A 1 115 ? -19.016 -4.484 -5.129 1 97.75 115 GLY A C 1
ATOM 895 O O . GLY A 1 115 ? -19.219 -5.594 -4.633 1 97.75 115 GLY A O 1
ATOM 896 N N . HIS A 1 116 ? -18 -4.207 -5.848 1 98.69 116 HIS A N 1
ATOM 897 C CA . HIS A 1 116 ? -17.016 -5.238 -6.16 1 98.69 116 HIS A CA 1
ATOM 898 C C . HIS A 1 116 ? -15.789 -5.121 -5.262 1 98.69 116 HIS A C 1
ATOM 900 O O . HIS A 1 116 ? -15.164 -4.059 -5.195 1 98.69 116 HIS A O 1
ATOM 906 N N . TRP A 1 117 ? -15.414 -6.195 -4.512 1 98.88 117 TRP A N 1
ATOM 907 C CA . TRP A 1 117 ? -14.164 -6.266 -3.762 1 98.88 117 TRP A CA 1
ATOM 908 C C . TRP A 1 117 ? -13.023 -6.754 -4.645 1 98.88 117 TRP A C 1
ATOM 910 O O . TRP A 1 117 ? -13.156 -7.766 -5.34 1 98.88 117 TRP A O 1
ATOM 920 N N . GLY A 1 118 ? -11.906 -6.012 -4.676 1 98.94 118 GLY A N 1
ATOM 921 C CA . GLY A 1 118 ? -10.781 -6.387 -5.508 1 98.94 118 GLY A CA 1
ATOM 922 C C . GLY A 1 118 ? -9.461 -5.805 -5.031 1 98.94 118 GLY A C 1
ATOM 923 O O . GLY A 1 118 ? -9.445 -4.898 -4.195 1 98.94 118 GLY A O 1
ATOM 924 N N . VAL A 1 119 ? -8.375 -6.359 -5.512 1 98.94 119 VAL A N 1
ATOM 925 C CA . VAL A 1 119 ? -7.035 -5.875 -5.203 1 98.94 119 VAL A CA 1
ATOM 926 C C . VAL A 1 119 ? -6.82 -4.508 -5.848 1 98.94 119 VAL A C 1
ATOM 928 O O . VAL A 1 119 ? -6.871 -4.375 -7.07 1 98.94 119 VAL A O 1
ATOM 931 N N . LYS A 1 120 ? -6.605 -3.508 -5.07 1 98.94 120 LYS A N 1
ATOM 932 C CA . LYS A 1 120 ? -6.402 -2.143 -5.547 1 98.94 120 LYS A CA 1
ATOM 933 C C . LYS A 1 120 ? -4.922 -1.787 -5.594 1 98.94 120 LYS A C 1
ATOM 935 O O . LYS A 1 120 ? -4.484 -1.038 -6.469 1 98.94 120 LYS A O 1
ATOM 940 N N . ALA A 1 121 ? -4.16 -2.311 -4.648 1 98.81 121 ALA A N 1
ATOM 941 C CA . ALA A 1 121 ? -2.725 -2.041 -4.586 1 98.81 121 ALA A CA 1
ATOM 942 C C . ALA A 1 121 ? -1.987 -3.166 -3.863 1 98.81 121 ALA A C 1
ATOM 944 O O . ALA A 1 121 ? -2.533 -3.785 -2.947 1 98.81 121 ALA A O 1
ATOM 945 N N . ARG A 1 122 ? -0.827 -3.416 -4.27 1 98.81 122 ARG A N 1
ATOM 946 C CA . ARG A 1 122 ? 0.056 -4.336 -3.561 1 98.81 122 ARG A CA 1
ATOM 947 C C . ARG A 1 122 ? 1.495 -3.834 -3.572 1 98.81 122 ARG A C 1
ATOM 949 O O . ARG A 1 122 ? 1.953 -3.266 -4.566 1 98.81 122 ARG A O 1
ATOM 956 N N . SER A 1 123 ? 2.141 -3.932 -2.529 1 98.81 123 SER A N 1
ATOM 957 C CA . SER A 1 123 ? 3.58 -3.74 -2.379 1 98.81 123 SER A CA 1
ATOM 958 C C . SER A 1 123 ? 4.258 -5.016 -1.883 1 98.81 123 SER A C 1
ATOM 960 O O . SER A 1 123 ? 3.982 -5.48 -0.775 1 98.81 123 SER A O 1
ATOM 962 N N . SER A 1 124 ? 5.137 -5.559 -2.648 1 98.5 124 SER A N 1
ATOM 963 C CA . SER A 1 124 ? 5.688 -6.883 -2.371 1 98.5 124 SER A CA 1
ATOM 964 C C . SER A 1 124 ? 7.211 -6.867 -2.4 1 98.5 124 SER A C 1
ATOM 966 O O . SER A 1 124 ? 7.816 -6.059 -3.109 1 98.5 124 SER A O 1
ATOM 968 N N . TYR A 1 125 ? 7.863 -7.719 -1.656 1 97.88 125 TYR A N 1
ATOM 969 C CA . TYR A 1 125 ? 9.305 -7.926 -1.711 1 97.88 125 TYR A CA 1
ATOM 970 C C . TYR A 1 125 ? 9.656 -9.047 -2.68 1 97.88 125 TYR A C 1
ATOM 972 O O . TYR A 1 125 ? 10.828 -9.422 -2.812 1 97.88 125 TYR A O 1
ATOM 980 N N . ALA A 1 126 ? 8.594 -9.609 -3.305 1 93.94 126 ALA A N 1
ATOM 981 C CA . ALA A 1 126 ? 8.844 -10.57 -4.379 1 93.94 126 ALA A CA 1
ATOM 982 C C . ALA A 1 126 ? 9.422 -9.875 -5.609 1 93.94 126 ALA A C 1
ATOM 984 O O . ALA A 1 126 ? 9.016 -8.766 -5.949 1 93.94 126 ALA A O 1
ATOM 985 N N . PRO A 1 127 ? 10.328 -10.562 -6.273 1 89.06 127 PRO A N 1
ATOM 986 C CA . PRO A 1 127 ? 10.828 -9.984 -7.52 1 89.06 127 PRO A CA 1
ATOM 987 C C . PRO A 1 127 ? 9.781 -10.008 -8.633 1 89.06 127 PRO A C 1
ATOM 989 O O . PRO A 1 127 ? 8.867 -10.836 -8.617 1 89.06 127 PRO A O 1
ATOM 992 N N . MET B 1 1 ? 20.453 -9.086 15.547 1 42.16 1 MET B N 1
ATOM 993 C CA . MET B 1 1 ? 20.672 -7.66 15.359 1 42.16 1 MET B CA 1
ATOM 994 C C . MET B 1 1 ? 19.656 -7.066 14.398 1 42.16 1 MET B C 1
ATOM 996 O O . MET B 1 1 ? 19.094 -7.781 13.562 1 42.16 1 MET B O 1
ATOM 1000 N N . THR B 1 2 ? 18.641 -6.02 14.594 1 64.44 2 THR B N 1
ATOM 1001 C CA . THR B 1 2 ? 17.391 -5.582 13.977 1 64.44 2 THR B CA 1
ATOM 1002 C C . THR B 1 2 ? 17.562 -5.418 12.469 1 64.44 2 THR B C 1
ATOM 1004 O O . THR B 1 2 ? 18.219 -4.477 12.016 1 64.44 2 THR B O 1
ATOM 1007 N N . GLN B 1 3 ? 17.625 -6.664 11.742 1 89.56 3 GLN B N 1
ATOM 1008 C CA . GLN B 1 3 ? 17.812 -6.648 10.297 1 89.56 3 GLN B CA 1
ATOM 1009 C C . GLN B 1 3 ? 17.141 -5.422 9.672 1 89.56 3 GLN B C 1
ATOM 1011 O O . GLN B 1 3 ? 16 -5.102 9.977 1 89.56 3 GLN B O 1
ATOM 1016 N N . PHE B 1 4 ? 18.016 -4.574 9.039 1 98.12 4 PHE B N 1
ATOM 1017 C CA . PHE B 1 4 ? 17.656 -3.385 8.266 1 98.12 4 PHE B CA 1
ATOM 1018 C C . PHE B 1 4 ? 17.438 -2.189 9.188 1 98.12 4 PHE B C 1
ATOM 1020 O O . PHE B 1 4 ? 16.531 -1.383 8.961 1 98.12 4 PHE B O 1
ATOM 1027 N N . ALA B 1 5 ? 18.094 -2.127 10.344 1 98.19 5 ALA B N 1
ATOM 1028 C CA . ALA B 1 5 ? 17.938 -1.054 11.32 1 98.19 5 ALA B CA 1
ATOM 1029 C C . ALA B 1 5 ? 18.156 0.312 10.68 1 98.19 5 ALA B C 1
ATOM 1031 O O . ALA B 1 5 ? 17.422 1.265 10.953 1 98.19 5 ALA B O 1
ATOM 1032 N N . ALA B 1 6 ? 19.25 0.417 9.922 1 98.31 6 ALA B N 1
ATOM 1033 C CA . ALA B 1 6 ? 19.562 1.688 9.273 1 98.31 6 ALA B CA 1
ATOM 1034 C C . ALA B 1 6 ? 18.453 2.096 8.305 1 98.31 6 ALA B C 1
ATOM 1036 O O . ALA B 1 6 ? 18.094 3.27 8.234 1 98.31 6 ALA B O 1
ATOM 1037 N N . GLU B 1 7 ? 17.984 1.15 7.5 1 98.75 7 GLU B N 1
ATOM 1038 C CA . GLU B 1 7 ? 16.891 1.387 6.566 1 98.75 7 GLU B CA 1
ATOM 1039 C C . GLU B 1 7 ? 15.625 1.82 7.301 1 98.75 7 GLU B C 1
ATOM 1041 O O . GLU B 1 7 ? 14.945 2.75 6.871 1 98.75 7 GLU B O 1
ATOM 1046 N N . ILE B 1 8 ? 15.305 1.113 8.414 1 98.81 8 ILE B N 1
ATOM 1047 C CA . ILE B 1 8 ? 14.148 1.448 9.227 1 98.81 8 ILE B CA 1
ATOM 1048 C C . ILE B 1 8 ? 14.297 2.865 9.781 1 98.81 8 ILE B C 1
ATOM 1050 O O . ILE B 1 8 ? 13.352 3.656 9.734 1 98.81 8 ILE B O 1
ATOM 1054 N N . ALA B 1 9 ? 15.422 3.207 10.258 1 98.81 9 ALA B N 1
ATOM 1055 C CA . ALA B 1 9 ? 15.672 4.551 10.773 1 98.81 9 ALA B CA 1
ATOM 1056 C C . ALA B 1 9 ? 15.484 5.602 9.688 1 98.81 9 ALA B C 1
ATOM 1058 O O . ALA B 1 9 ? 14.898 6.66 9.93 1 98.81 9 ALA B O 1
ATOM 1059 N N . ALA B 1 10 ? 16.016 5.309 8.516 1 98.88 10 ALA B N 1
ATOM 1060 C CA . ALA B 1 10 ? 15.859 6.234 7.391 1 98.88 10 ALA B CA 1
ATOM 1061 C C . ALA B 1 10 ? 14.383 6.438 7.055 1 98.88 10 ALA B C 1
ATOM 1063 O O . ALA B 1 10 ? 13.938 7.57 6.848 1 98.88 10 ALA B O 1
ATOM 1064 N N . ALA B 1 11 ? 13.672 5.371 7.027 1 98.94 11 ALA B N 1
ATOM 1065 C CA . ALA B 1 11 ? 12.25 5.434 6.723 1 98.94 11 ALA B CA 1
ATOM 1066 C C . ALA B 1 11 ? 11.492 6.23 7.785 1 98.94 11 ALA B C 1
ATOM 1068 O O . ALA B 1 11 ? 10.625 7.047 7.457 1 98.94 11 ALA B O 1
ATOM 1069 N N . GLN B 1 12 ? 11.812 5.984 9.039 1 98.94 12 GLN B N 1
ATOM 1070 C CA . GLN B 1 12 ? 11.195 6.742 10.125 1 98.94 12 GLN B CA 1
ATOM 1071 C C . GLN B 1 12 ? 11.531 8.227 10.016 1 98.94 12 GLN B C 1
ATOM 1073 O O . GLN B 1 12 ? 10.688 9.078 10.281 1 98.94 12 GLN B O 1
ATOM 1078 N N . GLY B 1 13 ? 12.766 8.484 9.617 1 98.94 13 GLY B N 1
ATOM 1079 C CA . GLY B 1 13 ? 13.156 9.867 9.398 1 98.94 13 GLY B CA 1
ATOM 1080 C C . GLY B 1 13 ? 12.344 10.555 8.312 1 98.94 13 GLY B C 1
ATOM 1081 O O . GLY B 1 13 ? 12.016 11.734 8.43 1 98.94 13 GLY B O 1
ATOM 1082 N N . VAL B 1 14 ? 12.031 9.852 7.258 1 99 14 VAL B N 1
ATOM 1083 C CA . VAL B 1 14 ? 11.164 10.383 6.207 1 99 14 VAL B CA 1
ATOM 1084 C C . VAL B 1 14 ? 9.82 10.789 6.801 1 99 14 VAL B C 1
ATOM 1086 O O . VAL B 1 14 ? 9.305 11.875 6.504 1 99 14 VAL B O 1
ATOM 1089 N N . LEU B 1 15 ? 9.273 9.953 7.68 1 98.94 15 LEU B N 1
ATOM 1090 C CA . LEU B 1 15 ? 7.965 10.242 8.258 1 98.94 15 LEU B CA 1
ATOM 1091 C C . LEU B 1 15 ? 8.039 11.43 9.211 1 98.94 15 LEU B C 1
ATOM 1093 O O . LEU B 1 15 ? 7.09 12.203 9.32 1 98.94 15 LEU B O 1
ATOM 1097 N N . ASP B 1 16 ? 9.172 11.547 9.914 1 98.94 16 ASP B N 1
ATOM 1098 C CA . ASP B 1 16 ? 9.375 12.742 10.711 1 98.94 16 ASP B CA 1
ATOM 1099 C C . ASP B 1 16 ? 9.32 14 9.844 1 98.94 16 ASP B C 1
ATOM 1101 O O . ASP B 1 16 ? 8.602 14.953 10.172 1 98.94 16 ASP B O 1
ATOM 1105 N N . GLU B 1 17 ? 10.047 13.969 8.766 1 98.94 17 GLU B N 1
ATOM 1106 C CA . GLU B 1 17 ? 10.117 15.125 7.883 1 98.94 17 GLU B CA 1
ATOM 1107 C C . GLU B 1 17 ? 8.789 15.359 7.176 1 98.94 17 GLU B C 1
ATOM 1109 O O . GLU B 1 17 ? 8.391 16.516 6.945 1 98.94 17 GLU B O 1
ATOM 1114 N N . PHE B 1 18 ? 8.172 14.344 6.82 1 98.88 18 PHE B N 1
ATOM 1115 C CA . PHE B 1 18 ? 6.84 14.422 6.238 1 98.88 18 PHE B CA 1
ATOM 1116 C C . PHE B 1 18 ? 5.902 15.219 7.145 1 98.88 18 PHE B C 1
ATOM 1118 O O . PHE B 1 18 ? 5.285 16.188 6.703 1 98.88 18 PHE B O 1
ATOM 1125 N N . MET B 1 19 ? 5.832 14.773 8.438 1 98.88 19 MET B N 1
ATOM 1126 C CA . MET B 1 19 ? 4.945 15.414 9.406 1 98.88 19 MET B CA 1
ATOM 1127 C C . MET B 1 19 ? 5.363 16.859 9.656 1 98.88 19 MET B C 1
ATOM 1129 O O . MET B 1 19 ? 4.516 17.75 9.734 1 98.88 19 MET B O 1
ATOM 1133 N N . ALA B 1 20 ? 6.648 17.094 9.711 1 98.81 20 ALA B N 1
ATOM 1134 C CA . ALA B 1 20 ? 7.152 18.453 9.93 1 98.81 20 ALA B CA 1
ATOM 1135 C C . ALA B 1 20 ? 6.785 19.375 8.766 1 98.81 20 ALA B C 1
ATOM 1137 O O . ALA B 1 20 ? 6.312 20.484 8.969 1 98.81 20 ALA B O 1
ATOM 1138 N N . GLY B 1 21 ? 7.008 18.906 7.535 1 98.44 21 GLY B N 1
ATOM 1139 C CA . GLY B 1 21 ? 6.645 19.688 6.363 1 98.44 21 GLY B CA 1
ATOM 1140 C C . GLY B 1 21 ? 5.156 19.953 6.262 1 98.44 21 GLY B C 1
ATOM 1141 O O . GLY B 1 21 ? 4.738 21.062 5.949 1 98.44 21 GLY B O 1
ATOM 1142 N N . PHE B 1 22 ? 4.371 18.859 6.504 1 98.25 22 PHE B N 1
ATOM 1143 C CA . PHE B 1 22 ? 2.918 18.984 6.449 1 98.25 22 PHE B CA 1
ATOM 1144 C C . PHE B 1 22 ? 2.418 19.969 7.492 1 98.25 22 PHE B C 1
ATOM 1146 O O . PHE B 1 22 ? 1.695 20.922 7.16 1 98.25 22 PHE B O 1
ATOM 1153 N N . ASN B 1 23 ? 2.828 19.844 8.703 1 98.25 23 ASN B N 1
ATOM 1154 C CA . ASN B 1 23 ? 2.408 20.703 9.797 1 98.25 23 ASN B CA 1
ATOM 1155 C C . ASN B 1 23 ? 2.889 22.141 9.586 1 98.25 23 ASN B C 1
ATOM 1157 O O . ASN B 1 23 ? 2.215 23.094 9.984 1 98.25 23 ASN B O 1
ATOM 1161 N N . GLY B 1 24 ? 3.988 22.312 8.992 1 98 24 GLY B N 1
ATOM 1162 C CA . GLY B 1 24 ? 4.547 23.625 8.734 1 98 24 GLY B CA 1
ATOM 1163 C C . GLY B 1 24 ? 3.951 24.297 7.512 1 98 24 GLY B C 1
ATOM 1164 O O . GLY B 1 24 ? 4.266 25.453 7.215 1 98 24 GLY B O 1
ATOM 1165 N N . ARG B 1 25 ? 3.092 23.609 6.766 1 97.44 25 ARG B N 1
ATOM 1166 C CA . ARG B 1 25 ? 2.566 24.078 5.488 1 97.44 25 ARG B CA 1
ATOM 1167 C C . ARG B 1 25 ? 3.697 24.453 4.535 1 97.44 25 ARG B C 1
ATOM 1169 O O . ARG B 1 25 ? 3.6 25.438 3.811 1 97.44 25 ARG B O 1
ATOM 1176 N N . ASP B 1 26 ? 4.777 23.797 4.707 1 97.5 26 ASP B N 1
ATOM 1177 C CA . ASP B 1 26 ? 5.957 23.984 3.873 1 97.5 26 ASP B CA 1
ATOM 1178 C C . ASP B 1 26 ? 5.973 22.984 2.713 1 97.5 26 ASP B C 1
ATOM 1180 O O . ASP B 1 26 ? 6.527 21.891 2.834 1 97.5 26 ASP B O 1
ATOM 1184 N N . VAL B 1 27 ? 5.496 23.391 1.573 1 97.88 27 VAL B N 1
ATOM 1185 C CA . VAL B 1 27 ? 5.266 22.5 0.444 1 97.88 27 VAL B CA 1
ATOM 1186 C C . VAL B 1 27 ? 6.598 21.938 -0.061 1 97.88 27 VAL B C 1
ATOM 1188 O O . VAL B 1 27 ? 6.703 20.75 -0.376 1 97.88 27 VAL B O 1
ATOM 1191 N N . ALA B 1 28 ? 7.555 22.812 -0.151 1 97.69 28 ALA B N 1
ATOM 1192 C CA . ALA B 1 28 ? 8.852 22.359 -0.643 1 97.69 28 ALA B CA 1
ATOM 1193 C C . ALA B 1 28 ? 9.438 21.281 0.263 1 97.69 28 ALA B C 1
ATOM 1195 O O . ALA B 1 28 ? 9.922 20.266 -0.218 1 97.69 28 ALA B O 1
ATOM 1196 N N . ARG B 1 29 ? 9.414 21.516 1.586 1 97.88 29 ARG B N 1
ATOM 1197 C CA . ARG B 1 29 ? 9.906 20.562 2.57 1 97.88 29 ARG B CA 1
ATOM 1198 C C . ARG B 1 29 ? 9.109 19.266 2.51 1 97.88 29 ARG B C 1
ATOM 1200 O O . ARG B 1 29 ? 9.68 18.172 2.574 1 97.88 29 ARG B O 1
ATOM 1207 N N . TRP B 1 30 ? 7.812 19.391 2.324 1 98.31 30 TRP B N 1
ATOM 1208 C CA . TRP B 1 30 ? 6.938 18.219 2.262 1 98.31 30 TRP B CA 1
ATOM 1209 C C . TRP B 1 30 ? 7.176 17.422 0.982 1 98.31 30 TRP B C 1
ATOM 1211 O O . TRP B 1 30 ? 7.344 16.203 1.024 1 98.31 30 TRP B O 1
ATOM 1221 N N . ASP B 1 31 ? 7.309 18.062 -0.116 1 98.38 31 ASP B N 1
ATOM 1222 C CA . ASP B 1 31 ? 7.566 17.422 -1.4 1 98.38 31 ASP B CA 1
ATOM 1223 C C . ASP B 1 31 ? 8.875 16.641 -1.37 1 98.38 31 ASP B C 1
ATOM 1225 O O . ASP B 1 31 ? 8.992 15.594 -2.008 1 98.38 31 ASP B O 1
ATOM 1229 N N . ALA B 1 32 ? 9.797 17.141 -0.666 1 98.5 32 ALA B N 1
ATOM 1230 C CA . ALA B 1 32 ? 11.117 16.531 -0.613 1 98.5 32 ALA B CA 1
ATOM 1231 C C . ALA B 1 32 ? 11.062 15.172 0.074 1 98.5 32 ALA B C 1
ATOM 1233 O O . ALA B 1 32 ? 12.016 14.391 0 1 98.5 32 ALA B O 1
ATOM 1234 N N . THR B 1 33 ? 9.953 14.891 0.739 1 98.88 33 THR B N 1
ATOM 1235 C CA . THR B 1 33 ? 9.852 13.641 1.475 1 98.88 33 THR B CA 1
ATOM 1236 C C . THR B 1 33 ? 9.266 12.539 0.589 1 98.88 33 THR B C 1
ATOM 1238 O O . THR B 1 33 ? 9.039 11.422 1.05 1 98.88 33 THR B O 1
ATOM 1241 N N . PHE B 1 34 ? 9.055 12.82 -0.675 1 98.88 34 PHE B N 1
ATOM 1242 C CA . PHE B 1 34 ? 8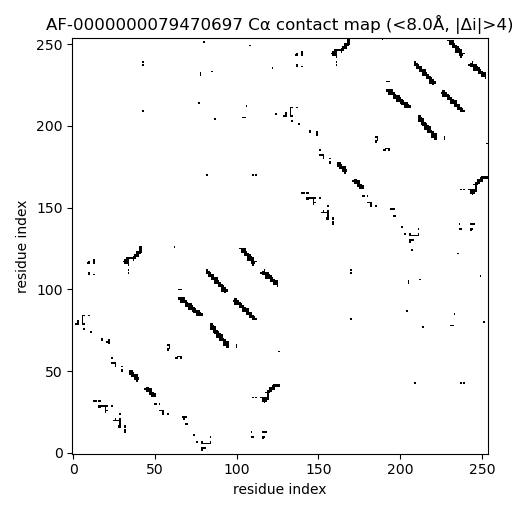.406 11.852 -1.551 1 98.88 34 PHE B CA 1
ATOM 1243 C C . PHE B 1 34 ? 9.391 11.289 -2.564 1 98.88 34 PHE B C 1
ATOM 1245 O O . PHE B 1 34 ? 10.391 11.938 -2.895 1 98.88 34 PHE B O 1
ATOM 1252 N N . ASN B 1 35 ? 9.195 10.102 -2.951 1 98.81 35 ASN B N 1
ATOM 1253 C CA . ASN B 1 35 ? 9.648 9.578 -4.234 1 98.81 35 ASN B CA 1
ATOM 1254 C C . ASN B 1 35 ? 8.539 9.617 -5.281 1 98.81 35 ASN B C 1
ATOM 1256 O O . ASN B 1 35 ? 7.621 8.797 -5.246 1 98.81 35 ASN B O 1
ATOM 1260 N N . PHE B 1 36 ? 8.672 10.578 -6.184 1 98.19 36 PHE B N 1
ATOM 1261 C CA . PHE B 1 36 ? 7.652 10.727 -7.219 1 98.19 36 PHE B CA 1
ATOM 1262 C C . PHE B 1 36 ? 7.98 9.852 -8.422 1 98.19 36 PHE B C 1
ATOM 1264 O O . PHE B 1 36 ? 9.148 9.617 -8.727 1 98.19 36 PHE B O 1
ATOM 1271 N N . PRO B 1 37 ? 6.941 9.398 -9.211 1 98.06 37 PRO B N 1
ATOM 1272 C CA . PRO B 1 37 ? 5.52 9.461 -8.852 1 98.06 37 PRO B CA 1
ATOM 1273 C C . PRO B 1 37 ? 5.195 8.68 -7.582 1 98.06 37 PRO B C 1
ATOM 1275 O O . PRO B 1 37 ? 5.84 7.668 -7.297 1 98.06 37 PRO B O 1
ATOM 1278 N N . SER B 1 38 ? 4.328 9.211 -6.781 1 98.56 38 SER B N 1
ATOM 1279 C CA . SER B 1 38 ? 3.861 8.594 -5.547 1 98.56 38 SER B CA 1
ATOM 1280 C C . SER B 1 38 ? 2.363 8.305 -5.602 1 98.56 38 SER B C 1
ATOM 1282 O O . SER B 1 38 ? 1.617 9.016 -6.285 1 98.56 38 SER B O 1
ATOM 1284 N N . VAL B 1 39 ? 1.95 7.332 -4.859 1 98.56 39 VAL B N 1
ATOM 1285 C CA . VAL B 1 39 ? 0.554 6.91 -4.883 1 98.56 39 VAL B CA 1
ATOM 1286 C C . VAL B 1 39 ? -0.131 7.316 -3.578 1 98.56 39 VAL B C 1
ATOM 1288 O O . VAL B 1 39 ? 0.427 7.137 -2.494 1 98.56 39 VAL B O 1
ATOM 1291 N N . ARG B 1 40 ? -1.272 7.863 -3.705 1 98.19 40 ARG B N 1
ATOM 1292 C CA . ARG B 1 40 ? -2.158 8.07 -2.564 1 98.19 40 ARG B CA 1
ATOM 1293 C C . ARG B 1 40 ? -3.504 7.383 -2.785 1 98.19 40 ARG B C 1
ATOM 1295 O O . ARG B 1 40 ? -4.164 7.617 -3.797 1 98.19 40 ARG B O 1
ATOM 1302 N N . LEU B 1 41 ? -3.846 6.512 -1.943 1 98.31 41 LEU B N 1
ATOM 1303 C CA . LEU B 1 41 ? -5.16 5.883 -1.913 1 98.31 41 LEU B CA 1
ATOM 1304 C C . LEU B 1 41 ? -5.93 6.289 -0.661 1 98.31 41 LEU B C 1
ATOM 1306 O O . LEU B 1 41 ? -5.578 5.883 0.449 1 98.31 41 LEU B O 1
ATOM 1310 N N . ALA B 1 42 ? -6.926 7.039 -0.781 1 96.12 42 ALA B N 1
ATOM 1311 C CA . ALA B 1 42 ? -7.766 7.508 0.319 1 96.12 42 ALA B CA 1
ATOM 1312 C C . ALA B 1 42 ? -9.164 7.875 -0.174 1 96.12 42 ALA B C 1
ATOM 1314 O O . ALA B 1 42 ? -9.328 8.328 -1.31 1 96.12 42 ALA B O 1
ATOM 1315 N N . SER B 1 43 ? -10.172 7.672 0.632 1 91.88 43 SER B N 1
ATOM 1316 C CA . SER B 1 43 ? -11.547 8.07 0.35 1 91.88 43 SER B CA 1
ATOM 1317 C C . SER B 1 43 ? -12.031 7.48 -0.97 1 91.88 43 SER B C 1
ATOM 1319 O O . SER B 1 43 ? -12.641 8.18 -1.781 1 91.88 43 SER B O 1
ATOM 1321 N N . GLY B 1 44 ? -11.531 6.293 -1.18 1 90.12 44 GLY B N 1
ATOM 1322 C CA . GLY B 1 44 ? -11.992 5.566 -2.354 1 90.12 44 GLY B CA 1
ATOM 1323 C C . GLY B 1 44 ? -11.328 6.031 -3.639 1 90.12 44 GLY B C 1
ATOM 1324 O O . GLY B 1 44 ? -11.742 5.633 -4.73 1 90.12 44 GLY B O 1
ATOM 1325 N N . THR B 1 45 ? -10.383 6.836 -3.561 1 94.88 45 THR B N 1
ATOM 1326 C CA . THR B 1 45 ? -9.75 7.414 -4.742 1 94.88 45 THR B CA 1
ATOM 1327 C C . THR B 1 45 ? -8.258 7.102 -4.766 1 94.88 45 THR B C 1
ATOM 1329 O O . THR B 1 45 ? -7.574 7.246 -3.754 1 94.88 45 THR B O 1
ATOM 1332 N N . LEU B 1 46 ? -7.824 6.621 -5.918 1 97.75 46 LEU B N 1
ATOM 1333 C CA . LEU B 1 46 ? -6.406 6.418 -6.195 1 97.75 46 LEU B CA 1
ATOM 1334 C C . LEU B 1 46 ? -5.836 7.586 -6.992 1 97.75 46 LEU B C 1
ATOM 1336 O O . LEU B 1 46 ? -6.324 7.898 -8.078 1 97.75 46 LEU B O 1
ATOM 1340 N N . VAL B 1 47 ? -4.824 8.258 -6.461 1 97.31 47 VAL B N 1
ATOM 1341 C CA . VAL B 1 47 ? -4.18 9.383 -7.137 1 97.31 47 VAL B CA 1
ATOM 1342 C C . VAL B 1 47 ? -2.693 9.086 -7.324 1 97.31 47 VAL B C 1
ATOM 1344 O O . VAL B 1 47 ? -2.027 8.609 -6.406 1 97.31 47 VAL B O 1
ATOM 1347 N N . ILE B 1 48 ? -2.252 9.359 -8.508 1 97.69 48 ILE B N 1
ATOM 1348 C CA . ILE B 1 48 ? -0.815 9.344 -8.766 1 97.69 48 ILE B CA 1
ATOM 1349 C C . ILE B 1 48 ? -0.26 10.758 -8.672 1 97.69 48 ILE B C 1
ATOM 1351 O O . ILE B 1 48 ? -0.549 11.602 -9.531 1 97.69 48 ILE B O 1
ATOM 1355 N N . LEU B 1 49 ? 0.508 10.984 -7.645 1 98 49 LEU B N 1
ATOM 1356 C CA . LEU B 1 49 ? 1.064 12.305 -7.379 1 98 49 LEU B CA 1
ATOM 1357 C C . LEU B 1 49 ? 2.396 12.492 -8.102 1 98 49 LEU B C 1
ATOM 1359 O O . LEU B 1 49 ? 3.229 11.586 -8.117 1 98 49 LEU B O 1
ATOM 1363 N N . GLN B 1 50 ? 2.533 13.633 -8.703 1 97.94 50 GLN B N 1
ATOM 1364 C CA . GLN B 1 50 ? 3.791 14.039 -9.32 1 97.94 50 GLN B CA 1
ATOM 1365 C C . GLN B 1 50 ? 4.43 15.195 -8.562 1 97.94 50 GLN B C 1
ATOM 1367 O O . GLN B 1 50 ? 3.756 15.891 -7.793 1 97.94 50 GLN B O 1
ATOM 1372 N N . ALA B 1 51 ? 5.816 15.258 -8.797 1 96.25 51 ALA B N 1
ATOM 1373 C CA . ALA B 1 51 ? 6.461 16.469 -8.273 1 96.25 51 ALA B CA 1
ATOM 1374 C C . ALA B 1 51 ? 5.746 17.719 -8.75 1 96.25 51 ALA B C 1
ATOM 1376 O O . ALA B 1 51 ? 5.418 17.844 -9.938 1 96.25 51 ALA B O 1
ATOM 1377 N N . GLY B 1 52 ? 5.438 18.625 -7.797 1 95 52 GLY B N 1
ATOM 1378 C CA . GLY B 1 52 ? 4.801 19.875 -8.172 1 95 52 GLY B CA 1
ATOM 1379 C C . GLY B 1 52 ? 3.293 19.859 -8.016 1 95 52 GLY B C 1
ATOM 1380 O O . GLY B 1 52 ? 2.637 20.891 -8.109 1 95 52 GLY B O 1
ATOM 1381 N N . ASP B 1 53 ? 2.678 18.719 -7.848 1 97.25 53 ASP B N 1
ATOM 1382 C CA . ASP B 1 53 ? 1.231 18.594 -7.695 1 97.25 53 ASP B CA 1
ATOM 1383 C C . ASP B 1 53 ? 0.757 19.297 -6.422 1 97.25 53 ASP B C 1
ATOM 1385 O O . ASP B 1 53 ? -0.361 19.812 -6.367 1 97.25 53 ASP B O 1
ATOM 1389 N N . HIS B 1 54 ? 1.561 19.203 -5.348 1 96.44 54 HIS B N 1
ATOM 1390 C CA . HIS B 1 54 ? 1.2 19.844 -4.09 1 96.44 54 HIS B CA 1
ATOM 1391 C C . HIS B 1 54 ? 1.34 21.359 -4.191 1 96.44 54 HIS B C 1
ATOM 1393 O O . HIS B 1 54 ? 2.35 21.859 -4.688 1 96.44 54 HIS B O 1
ATOM 1399 N N . LYS B 1 55 ? 0.255 22 -3.701 1 95.5 55 LYS B N 1
ATOM 1400 C CA . LYS B 1 55 ? 0.21 23.453 -3.754 1 95.5 55 LYS B CA 1
ATOM 1401 C C . LYS B 1 55 ? -0.04 24.047 -2.371 1 95.5 55 LYS B C 1
ATOM 1403 O O . LYS B 1 55 ? -0.708 23.438 -1.537 1 95.5 55 LYS B O 1
ATOM 1408 N N . PRO B 1 56 ? 0.479 25.328 -2.072 1 91.62 56 PRO B N 1
ATOM 1409 C CA . PRO B 1 56 ? 0.307 25.953 -0.757 1 91.62 56 PRO B CA 1
ATOM 1410 C C . PRO B 1 56 ? -1.158 26.047 -0.34 1 91.62 56 PRO B C 1
ATOM 1412 O O . PRO B 1 56 ? -1.474 25.953 0.849 1 91.62 56 PRO B O 1
ATOM 1415 N N . GLY B 1 57 ? -2.09 26.219 -1.176 1 90.62 57 GLY B N 1
ATOM 1416 C CA . GLY B 1 57 ? -3.49 26.422 -0.835 1 90.62 57 GLY B CA 1
ATOM 1417 C C . GLY B 1 57 ? -4.207 25.141 -0.458 1 90.62 57 GLY B C 1
ATOM 1418 O O . GLY B 1 57 ? -5.352 25.172 -0.001 1 90.62 57 GLY B O 1
ATOM 1419 N N . MET B 1 58 ? -3.543 23.984 -0.452 1 91.31 58 MET B N 1
ATOM 1420 C CA . MET B 1 58 ? -4.184 22.688 -0.24 1 91.31 58 MET B CA 1
ATOM 1421 C C . MET B 1 58 ? -4.469 22.469 1.24 1 91.31 58 MET B C 1
ATOM 1423 O O . MET B 1 58 ? -5.332 21.656 1.593 1 91.31 58 MET B O 1
ATOM 1427 N N . PHE B 1 59 ? -3.863 23.172 2.158 1 92.81 59 PHE B N 1
ATOM 1428 C CA . PHE B 1 59 ? -3.963 22.922 3.592 1 92.81 59 PHE B CA 1
ATOM 1429 C C . PHE B 1 59 ? -5.188 23.625 4.176 1 92.81 59 PHE B C 1
ATOM 1431 O O . PHE B 1 59 ? -5.496 23.453 5.359 1 92.81 59 PHE B O 1
ATOM 1438 N N . ASP B 1 60 ? -5.898 24.406 3.395 1 88.19 60 ASP B N 1
ATOM 1439 C CA . ASP B 1 60 ? -6.98 25.234 3.912 1 88.19 60 ASP B CA 1
ATOM 1440 C C . ASP B 1 60 ? -8.328 24.797 3.348 1 88.19 60 ASP B C 1
ATOM 1442 O O . ASP B 1 60 ? -9.32 25.516 3.451 1 88.19 60 ASP B O 1
ATOM 1446 N N . LYS B 1 61 ? -8.367 23.703 2.777 1 88.75 61 LYS B N 1
ATOM 1447 C CA . LYS B 1 61 ? -9.594 23.312 2.078 1 88.75 61 LYS B CA 1
ATOM 1448 C C . LYS B 1 61 ? -10.031 21.906 2.473 1 88.75 61 LYS B C 1
ATOM 1450 O O . LYS B 1 61 ? -9.234 21.125 2.967 1 88.75 61 LYS B O 1
ATOM 1455 N N . GLY B 1 62 ? -11.312 21.656 2.297 1 87.56 62 GLY B N 1
ATOM 1456 C CA . GLY B 1 62 ? -11.852 20.312 2.443 1 87.56 62 GLY B CA 1
ATOM 1457 C C . GLY B 1 62 ? -11.703 19.766 3.848 1 87.56 62 GLY B C 1
ATOM 1458 O O . GLY B 1 62 ? -12.109 20.406 4.82 1 87.56 62 GLY B O 1
ATOM 1459 N N . ALA B 1 63 ? -11.148 18.547 3.908 1 81.94 63 ALA B N 1
ATOM 1460 C CA . ALA B 1 63 ? -10.992 17.828 5.176 1 81.94 63 ALA B CA 1
ATOM 1461 C C . ALA B 1 63 ? -10.023 18.562 6.094 1 81.94 63 ALA B C 1
ATOM 1463 O O . ALA B 1 63 ? -9.953 18.281 7.293 1 81.94 63 ALA B O 1
ATOM 1464 N N . LEU B 1 64 ? -9.344 19.516 5.531 1 92.31 64 LEU B N 1
ATOM 1465 C CA . LEU B 1 64 ? -8.328 20.219 6.305 1 92.31 64 LEU B CA 1
ATOM 1466 C C . LEU B 1 64 ? -8.797 21.625 6.684 1 92.31 64 LEU B C 1
ATOM 1468 O O . LEU B 1 64 ? -8.023 22.406 7.223 1 92.31 64 LEU B O 1
ATOM 1472 N N . ALA B 1 65 ? -10.023 21.922 6.461 1 92.38 65 ALA B N 1
ATOM 1473 C CA . ALA B 1 65 ? -10.539 23.266 6.688 1 92.38 65 ALA B CA 1
ATOM 1474 C C . ALA B 1 65 ? -10.375 23.688 8.148 1 92.38 65 ALA B C 1
ATOM 1476 O O . ALA B 1 65 ? -10.102 24.844 8.445 1 92.38 65 ALA B O 1
ATOM 1477 N N . GLU B 1 66 ? -10.539 22.734 9.047 1 95.19 66 GLU B N 1
ATOM 1478 C CA . GLU B 1 66 ? -10.43 23.031 10.477 1 95.19 66 GLU B CA 1
ATOM 1479 C C . GLU B 1 66 ? -9.109 22.531 11.047 1 95.19 66 GLU B C 1
ATOM 1481 O O . GLU B 1 66 ? -8.891 22.594 12.258 1 95.19 66 GLU B O 1
ATOM 1486 N N . TRP B 1 67 ? -8.289 22.078 10.18 1 97.56 67 TRP B N 1
ATOM 1487 C CA . TRP B 1 67 ? -7.059 21.406 10.586 1 97.56 67 TRP B CA 1
ATOM 1488 C C . TRP B 1 67 ? -6.004 22.406 11.023 1 97.56 67 TRP B C 1
ATOM 1490 O O . TRP B 1 67 ? -5.816 23.438 10.375 1 97.56 67 TRP B O 1
ATOM 1500 N N . ASP B 1 68 ? -5.359 22.156 12.086 1 97.88 68 ASP B N 1
ATOM 1501 C CA . ASP B 1 68 ? -4.207 22.938 12.516 1 97.88 68 ASP B CA 1
ATOM 1502 C C . ASP B 1 68 ? -2.916 22.125 12.398 1 97.88 68 ASP B C 1
ATOM 1504 O O . ASP B 1 68 ? -1.929 22.609 11.836 1 97.88 68 ASP B O 1
ATOM 1508 N N . HIS B 1 69 ? -2.938 20.953 12.938 1 98.38 69 HIS B N 1
ATOM 1509 C CA . HIS B 1 69 ? -1.761 20.094 12.844 1 98.38 69 HIS B CA 1
ATOM 1510 C C . HIS B 1 69 ? -2.131 18.625 13.023 1 98.38 69 HIS B C 1
ATOM 1512 O O . HIS B 1 69 ? -3.246 18.312 13.438 1 98.38 69 HIS B O 1
ATOM 1518 N N . SER B 1 70 ? -1.18 17.766 12.664 1 98.62 70 SER B N 1
ATOM 1519 C CA . SER B 1 70 ? -1.308 16.328 12.852 1 98.62 70 SER B CA 1
ATOM 1520 C C . SER B 1 70 ? -0.135 15.766 13.648 1 98.62 70 SER B C 1
ATOM 1522 O O . SER B 1 70 ? 0.917 16.406 13.742 1 98.62 70 SER B O 1
ATOM 1524 N N . ALA B 1 71 ? -0.366 14.633 14.258 1 98.81 71 ALA B N 1
ATOM 1525 C CA . ALA B 1 71 ? 0.7 13.953 14.992 1 98.81 71 ALA B CA 1
ATOM 1526 C C . ALA B 1 71 ? 0.592 12.438 14.836 1 98.81 71 ALA B C 1
ATOM 1528 O O . ALA B 1 71 ? -0.51 11.883 14.828 1 98.81 71 ALA B O 1
ATOM 1529 N N . TRP B 1 72 ? 1.769 11.812 14.789 1 98.81 72 TRP B N 1
ATOM 1530 C CA . TRP B 1 72 ? 1.803 10.352 14.758 1 98.81 72 TRP B CA 1
ATOM 1531 C C . TRP B 1 72 ? 1.386 9.766 16.109 1 98.81 72 TRP B C 1
ATOM 1533 O O . TRP B 1 72 ? 1.821 10.242 17.156 1 98.81 72 TRP B O 1
ATOM 1543 N N . GLU B 1 73 ? 0.564 8.805 16.031 1 98.75 73 GLU B N 1
ATOM 1544 C CA . GLU B 1 73 ? 0.267 7.984 17.203 1 98.75 73 GLU B CA 1
ATOM 1545 C C . GLU B 1 73 ? 1.021 6.66 17.156 1 98.75 73 GLU B C 1
ATOM 1547 O O . GLU B 1 73 ? 1.438 6.141 18.188 1 98.75 73 GLU B O 1
ATOM 1552 N N . ARG B 1 74 ? 1.151 6.129 16.016 1 98.88 74 ARG B N 1
ATOM 1553 C CA . ARG B 1 74 ? 1.784 4.836 15.773 1 98.88 74 ARG B CA 1
ATOM 1554 C C . ARG B 1 74 ? 2.529 4.828 14.445 1 98.88 74 ARG B C 1
ATOM 1556 O O . ARG B 1 74 ? 2.031 5.348 13.445 1 98.88 74 ARG B O 1
ATOM 1563 N N . ARG B 1 75 ? 3.701 4.336 14.414 1 98.88 75 ARG B N 1
ATOM 1564 C CA . ARG B 1 75 ? 4.52 4.062 13.234 1 98.88 75 ARG B CA 1
ATOM 1565 C C . ARG B 1 75 ? 5.254 2.734 13.375 1 98.88 75 ARG B C 1
ATOM 1567 O O . ARG B 1 75 ? 6.477 2.707 13.523 1 98.88 75 ARG B O 1
ATOM 1574 N N . GLU B 1 76 ? 4.547 1.716 13.219 1 98.81 76 GLU B N 1
ATOM 1575 C CA . GLU B 1 76 ? 5.105 0.385 13.445 1 98.81 76 GLU B CA 1
ATOM 1576 C C . GLU B 1 76 ? 5.57 -0.247 12.141 1 98.81 76 GLU B C 1
ATOM 1578 O O . GLU B 1 76 ? 4.816 -0.302 11.164 1 98.81 76 GLU B O 1
ATOM 1583 N N . VAL B 1 77 ? 6.75 -0.739 12.141 1 98.81 77 VAL B N 1
ATOM 1584 C CA . VAL B 1 77 ? 7.293 -1.394 10.953 1 98.81 77 VAL B CA 1
ATOM 1585 C C . VAL B 1 77 ? 6.594 -2.734 10.734 1 98.81 77 VAL B C 1
ATOM 1587 O O . VAL B 1 77 ? 6.508 -3.551 11.656 1 98.81 77 VAL B O 1
ATOM 1590 N N . ILE B 1 78 ? 6.07 -2.932 9.531 1 98.75 78 ILE B N 1
ATOM 1591 C CA . ILE B 1 78 ? 5.477 -4.211 9.164 1 98.75 78 ILE B CA 1
ATOM 1592 C C . ILE B 1 78 ? 6.531 -5.109 8.523 1 98.75 78 ILE B C 1
ATOM 1594 O O . ILE B 1 78 ? 6.738 -6.246 8.953 1 98.75 78 ILE B O 1
ATOM 1598 N N . HIS B 1 79 ? 7.176 -4.555 7.469 1 98.62 79 HIS B N 1
ATOM 1599 C CA . HIS B 1 79 ? 8.273 -5.211 6.773 1 98.62 79 HIS B CA 1
ATOM 1600 C C . HIS B 1 79 ? 9.414 -4.234 6.496 1 98.62 79 HIS B C 1
ATOM 1602 O O . HIS B 1 79 ? 9.18 -3.037 6.316 1 98.62 79 HIS B O 1
ATOM 1608 N N . ALA B 1 80 ? 10.609 -4.77 6.484 1 98.56 80 ALA B N 1
ATOM 1609 C CA . ALA B 1 80 ? 11.766 -3.945 6.125 1 98.56 80 ALA B CA 1
ATOM 1610 C C . ALA B 1 80 ? 12.727 -4.715 5.219 1 98.56 80 ALA B C 1
ATOM 1612 O O . ALA B 1 80 ? 12.93 -5.914 5.402 1 98.56 80 ALA B O 1
ATOM 1613 N N . GLY B 1 81 ? 13.195 -4.059 4.215 1 97.94 81 GLY B N 1
ATOM 1614 C CA . GLY B 1 81 ? 14.258 -4.535 3.336 1 97.94 81 GLY B CA 1
ATOM 1615 C C . GLY B 1 81 ? 15.289 -3.471 3.016 1 97.94 81 GLY B C 1
ATOM 1616 O O . GLY B 1 81 ? 15.281 -2.391 3.611 1 97.94 81 GLY B O 1
ATOM 1617 N N . ALA B 1 82 ? 16.125 -3.777 2.141 1 97.44 82 ALA B N 1
ATOM 1618 C CA . ALA B 1 82 ? 17.281 -2.92 1.853 1 97.44 82 ALA B CA 1
ATOM 1619 C C . ALA B 1 82 ? 16.828 -1.607 1.212 1 97.44 82 ALA B C 1
ATOM 1621 O O . ALA B 1 82 ? 17.484 -0.578 1.366 1 97.44 82 ALA B O 1
ATOM 1622 N N . ASP B 1 83 ? 15.656 -1.625 0.515 1 98.25 83 ASP B N 1
ATOM 1623 C CA . ASP B 1 83 ? 15.305 -0.421 -0.229 1 98.25 83 ASP B CA 1
ATOM 1624 C C . ASP B 1 83 ? 13.82 -0.088 -0.056 1 98.25 83 ASP B C 1
ATOM 1626 O O . ASP B 1 83 ? 13.281 0.759 -0.772 1 98.25 83 ASP B O 1
ATOM 1630 N N . LYS B 1 84 ? 13.234 -0.772 0.827 1 98.75 84 LYS B N 1
ATOM 1631 C CA . LYS B 1 84 ? 11.805 -0.543 1.036 1 98.75 84 LYS B CA 1
ATOM 1632 C C . LYS B 1 84 ? 11.391 -0.898 2.463 1 98.75 84 LYS B C 1
ATOM 1634 O O . LYS B 1 84 ? 11.852 -1.903 3.014 1 98.75 84 LYS B O 1
ATOM 1639 N N . VAL B 1 85 ? 10.523 -0.108 3.064 1 98.81 85 VAL B N 1
ATOM 1640 C CA . VAL B 1 85 ? 9.961 -0.348 4.391 1 98.81 85 VAL B CA 1
ATOM 1641 C C . VAL B 1 85 ? 8.453 -0.109 4.363 1 98.81 85 VAL B C 1
ATOM 1643 O O . VAL B 1 85 ? 7.988 0.925 3.877 1 98.81 85 VAL B O 1
ATOM 1646 N N . HIS B 1 86 ? 7.66 -1.089 4.793 1 98.94 86 HIS B N 1
ATOM 1647 C CA . HIS B 1 86 ? 6.23 -0.941 5.043 1 98.94 86 HIS B CA 1
ATOM 1648 C C . HIS B 1 86 ? 5.965 -0.524 6.488 1 98.94 86 HIS B C 1
ATOM 1650 O O . HIS B 1 86 ? 6.445 -1.17 7.422 1 98.94 86 HIS B O 1
ATOM 1656 N N . ILE B 1 87 ? 5.16 0.466 6.645 1 98.94 87 ILE B N 1
ATOM 1657 C CA . ILE B 1 87 ? 4.945 0.971 7.996 1 98.94 87 ILE B CA 1
ATOM 1658 C C . ILE B 1 87 ? 3.449 1.103 8.266 1 98.94 87 ILE B C 1
ATOM 1660 O O . ILE B 1 87 ? 2.719 1.705 7.477 1 98.94 87 ILE B O 1
ATOM 1664 N N . ASP B 1 88 ? 2.961 0.523 9.336 1 98.94 88 ASP B N 1
ATOM 1665 C CA . ASP B 1 88 ? 1.633 0.719 9.914 1 98.94 88 ASP B CA 1
ATOM 1666 C C . ASP B 1 88 ? 1.572 2.006 10.734 1 98.94 88 ASP B C 1
ATOM 1668 O O . ASP B 1 88 ? 2.207 2.109 11.781 1 98.94 88 ASP B O 1
ATOM 1672 N N . THR B 1 89 ? 0.749 2.914 10.227 1 98.88 89 THR B N 1
ATOM 1673 C CA . THR B 1 89 ? 0.703 4.199 10.922 1 98.88 89 THR B CA 1
ATOM 1674 C C . THR B 1 89 ? -0.712 4.5 11.406 1 98.88 89 THR B C 1
ATOM 1676 O O . THR B 1 89 ? -1.687 3.975 10.859 1 98.88 89 THR B O 1
ATOM 1679 N N . ARG B 1 90 ? -0.774 5.266 12.445 1 98.88 90 ARG B N 1
ATOM 1680 C CA . ARG B 1 90 ? -1.939 6.043 12.852 1 98.88 90 ARG B CA 1
ATOM 1681 C C . ARG B 1 90 ? -1.552 7.488 13.156 1 98.88 90 ARG B C 1
ATOM 1683 O O . ARG B 1 90 ? -0.529 7.738 13.797 1 98.88 90 ARG B O 1
ATOM 1690 N N . PHE B 1 91 ? -2.312 8.398 12.641 1 98.81 91 PHE B N 1
ATOM 1691 C CA . PHE B 1 91 ? -2.096 9.797 12.977 1 98.81 91 PHE B CA 1
ATOM 1692 C C . PHE B 1 91 ? -3.408 10.469 13.367 1 98.81 91 PHE B C 1
ATOM 1694 O O . PHE B 1 91 ? -4.484 10 12.992 1 98.81 91 PHE B O 1
ATOM 1701 N N . THR B 1 92 ? -3.266 11.492 14.094 1 98.56 92 THR B N 1
ATOM 1702 C CA . THR B 1 92 ? -4.406 12.273 14.555 1 98.56 92 THR B CA 1
ATOM 1703 C C . THR B 1 92 ? -4.324 13.703 14.039 1 98.56 92 THR B C 1
ATOM 1705 O O . THR B 1 92 ? -3.248 14.312 14.047 1 98.56 92 THR B O 1
ATOM 1708 N N . ARG B 1 93 ? -5.422 14.211 13.555 1 98.38 93 ARG B N 1
ATOM 1709 C CA . ARG B 1 93 ? -5.531 15.617 13.172 1 98.38 93 ARG B CA 1
ATOM 1710 C C . ARG B 1 93 ? -6.172 16.438 14.281 1 98.38 93 ARG B C 1
ATOM 1712 O O . ARG B 1 93 ? -7.125 15.992 14.922 1 98.38 93 ARG B O 1
ATOM 1719 N N . TYR B 1 94 ? -5.656 17.609 14.445 1 98.56 94 TYR B N 1
ATOM 1720 C CA . TYR B 1 94 ? -6.109 18.484 15.523 1 98.56 94 TYR B CA 1
ATOM 1721 C C . TYR B 1 94 ? -6.539 19.844 14.992 1 98.56 94 TYR B C 1
ATOM 1723 O O . TYR B 1 94 ? -6.008 20.312 13.984 1 98.56 94 TYR B O 1
ATOM 1731 N N . ARG B 1 95 ? -7.5 20.438 15.711 1 97.88 95 ARG B N 1
ATOM 1732 C CA . ARG B 1 95 ? -7.82 21.859 15.539 1 97.88 95 ARG B CA 1
ATOM 1733 C C . ARG B 1 95 ? -6.836 22.734 16.297 1 97.88 95 ARG B C 1
ATOM 1735 O O . ARG B 1 95 ? -6.031 22.234 17.094 1 97.88 95 ARG B O 1
ATOM 1742 N N . LYS B 1 96 ? -6.961 24.016 16.062 1 97.25 96 LYS B N 1
ATOM 1743 C CA . LYS B 1 96 ? -6.082 24.984 16.719 1 97.25 96 LYS B CA 1
ATOM 1744 C C . LYS B 1 96 ? -6.262 24.969 18.234 1 97.25 96 LYS B C 1
ATOM 1746 O O . LYS B 1 96 ? -5.297 25.156 18.984 1 97.25 96 LYS B O 1
ATOM 1751 N N . ASP B 1 97 ? -7.402 24.672 18.703 1 97.81 97 ASP B N 1
ATOM 1752 C CA . ASP B 1 97 ? -7.699 24.703 20.141 1 97.81 97 ASP B CA 1
ATOM 1753 C C . ASP B 1 97 ? -7.289 23.391 20.797 1 97.81 97 ASP B C 1
ATOM 1755 O O . ASP B 1 97 ? -7.555 23.188 21.984 1 97.81 97 ASP B O 1
ATOM 1759 N N . GLY B 1 98 ? -6.777 22.5 20.078 1 97.5 98 GLY B N 1
ATOM 1760 C CA . GLY B 1 98 ? -6.332 21.234 20.625 1 97.5 98 GLY B CA 1
ATOM 1761 C C . GLY B 1 98 ? -7.363 20.125 20.484 1 97.5 98 GLY B C 1
ATOM 1762 O O . GLY B 1 98 ? -7.082 18.969 20.797 1 97.5 98 GLY B O 1
ATOM 1763 N N . GLY B 1 99 ? -8.547 20.516 20.031 1 98.12 99 GLY B N 1
ATOM 1764 C CA . GLY B 1 99 ? -9.57 19.5 19.812 1 98.12 99 GLY B CA 1
ATOM 1765 C C . GLY B 1 99 ? -9.219 18.531 18.703 1 98.12 99 GLY B C 1
ATOM 1766 O O . GLY B 1 99 ? -8.602 18.922 17.703 1 98.12 99 GLY B O 1
ATOM 1767 N N . VAL B 1 100 ? -9.656 17.297 18.875 1 98.06 100 VAL B N 1
ATOM 1768 C CA . VAL B 1 100 ? -9.359 16.25 17.922 1 98.06 100 VAL B CA 1
ATOM 1769 C C . VAL B 1 100 ? -10.367 16.297 16.766 1 98.06 100 VAL B C 1
ATOM 1771 O O . VAL B 1 100 ? -11.578 16.328 17 1 98.06 100 VAL B O 1
ATOM 1774 N N . ILE B 1 101 ? -9.867 16.375 15.523 1 97.25 101 ILE B N 1
ATOM 1775 C CA . ILE B 1 101 ? -10.703 16.234 14.336 1 97.25 101 ILE B CA 1
ATOM 1776 C C . ILE B 1 101 ? -10.961 14.75 14.07 1 97.25 101 ILE B C 1
ATOM 1778 O O . ILE B 1 101 ? -12.102 14.344 13.844 1 97.25 101 ILE B O 1
ATOM 1782 N N . GLY B 1 102 ? -9.906 13.898 14.141 1 97.25 102 GLY B N 1
ATOM 1783 C CA . GLY B 1 102 ? -10 12.461 13.93 1 97.25 102 GLY B CA 1
ATOM 1784 C C . GLY B 1 102 ? -8.648 11.773 13.906 1 97.25 102 GLY B C 1
ATOM 1785 O O . GLY B 1 102 ? -7.637 12.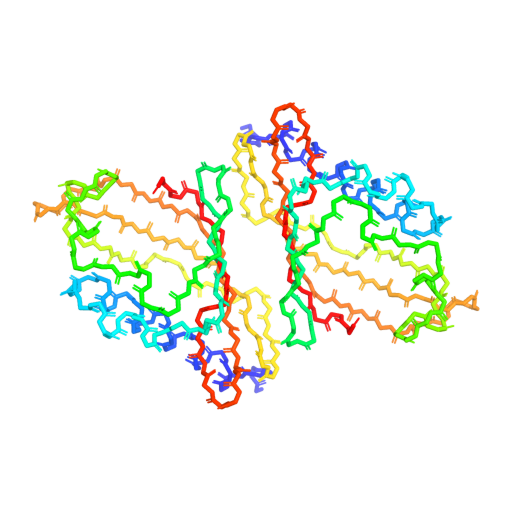391 13.578 1 97.25 102 GLY B O 1
ATOM 1786 N N . GLY B 1 103 ? -8.641 10.547 14.258 1 98.06 103 GLY B N 1
ATOM 1787 C CA . GLY B 1 103 ? -7.508 9.648 14.109 1 98.06 103 GLY B CA 1
ATOM 1788 C C . GLY B 1 103 ? -7.68 8.656 12.977 1 98.06 103 GLY B C 1
ATOM 1789 O O . GLY B 1 103 ? -8.773 8.117 12.773 1 98.06 103 GLY B O 1
ATOM 1790 N N . PHE B 1 104 ? -6.633 8.43 12.25 1 98.44 104 PHE B N 1
ATOM 1791 C CA . PHE B 1 104 ? -6.797 7.648 11.031 1 98.44 104 PHE B CA 1
ATOM 1792 C C . PHE B 1 104 ? -5.672 6.629 10.883 1 98.44 104 PHE B C 1
ATOM 1794 O O . PHE B 1 104 ? -4.496 6.977 10.992 1 98.44 104 PHE B O 1
ATOM 1801 N N . ASP B 1 105 ? -6.082 5.438 10.656 1 98.75 105 ASP B N 1
ATOM 1802 C CA . ASP B 1 105 ? -5.133 4.379 10.32 1 98.75 105 ASP B CA 1
ATOM 1803 C C . ASP B 1 105 ? -4.66 4.504 8.875 1 98.75 105 ASP B C 1
ATOM 1805 O O . ASP B 1 105 ? -5.406 4.965 8.016 1 98.75 105 ASP B O 1
ATOM 1809 N N . SER B 1 106 ? -3.406 4.102 8.641 1 98.81 106 SER B N 1
ATOM 1810 C CA . SER B 1 106 ? -2.824 4.152 7.305 1 98.81 106 SER B CA 1
ATOM 1811 C C . SER B 1 106 ? -1.644 3.195 7.18 1 98.81 106 SER B C 1
ATOM 1813 O O . SER B 1 106 ? -1.128 2.701 8.188 1 98.81 106 SER B O 1
ATOM 1815 N N . ILE B 1 107 ? -1.301 2.945 5.961 1 98.88 107 ILE B N 1
ATOM 1816 C CA . ILE B 1 107 ? -0.051 2.289 5.594 1 98.88 107 ILE B CA 1
ATOM 1817 C C . ILE B 1 107 ? 0.798 3.232 4.746 1 98.88 107 ILE B C 1
ATOM 1819 O O . ILE B 1 107 ? 0.283 3.9 3.846 1 98.88 107 ILE B O 1
ATOM 1823 N N . TYR B 1 108 ? 2.014 3.336 5.125 1 98.94 108 TYR B N 1
ATOM 1824 C CA . TYR B 1 108 ? 2.992 4.039 4.301 1 98.94 108 TYR B CA 1
ATOM 1825 C C . TYR B 1 108 ? 4.039 3.074 3.758 1 98.94 108 TYR B C 1
ATOM 1827 O O . TYR B 1 108 ? 4.555 2.227 4.492 1 98.94 108 TYR B O 1
ATOM 1835 N N . VAL B 1 109 ? 4.328 3.189 2.514 1 98.94 109 VAL B N 1
ATOM 1836 C CA . VAL B 1 109 ? 5.441 2.49 1.878 1 98.94 109 VAL B CA 1
ATOM 1837 C C . VAL B 1 109 ? 6.559 3.482 1.555 1 98.94 109 VAL B C 1
ATOM 1839 O O . VAL B 1 109 ? 6.383 4.367 0.714 1 98.94 109 VAL B O 1
ATOM 1842 N N . ILE B 1 110 ? 7.629 3.312 2.225 1 98.94 110 ILE B N 1
ATOM 1843 C CA . ILE B 1 110 ? 8.797 4.168 2.045 1 98.94 110 ILE B CA 1
ATOM 1844 C C . ILE B 1 110 ? 9.859 3.422 1.24 1 98.94 110 ILE B C 1
ATOM 1846 O O . ILE B 1 110 ? 10.188 2.27 1.54 1 98.94 110 ILE B O 1
ATOM 1850 N N . THR B 1 111 ? 10.398 4.066 0.177 1 98.94 111 THR B N 1
ATOM 1851 C CA . THR B 1 111 ? 11.383 3.4 -0.667 1 98.94 111 THR B CA 1
ATOM 1852 C C . THR B 1 111 ? 12.664 4.23 -0.767 1 98.94 111 THR B C 1
ATOM 1854 O O . THR B 1 111 ? 12.633 5.445 -0.558 1 98.94 111 THR B O 1
ATOM 1857 N N . LYS B 1 112 ? 13.703 3.568 -0.974 1 98.75 112 LYS B N 1
ATOM 1858 C CA . LYS B 1 112 ? 14.961 4.195 -1.367 1 98.75 112 LYS B CA 1
ATOM 1859 C C . LYS B 1 112 ? 15.148 4.156 -2.881 1 98.75 112 LYS B C 1
ATOM 1861 O O . LYS B 1 112 ? 15.234 3.078 -3.475 1 98.75 112 LYS B O 1
ATOM 1866 N N . GLU B 1 113 ? 15.18 5.262 -3.525 1 98.44 113 GLU B N 1
ATOM 1867 C CA . GLU B 1 113 ? 15.391 5.391 -4.961 1 98.44 113 GLU B CA 1
ATOM 1868 C C . GLU B 1 113 ? 16.547 6.348 -5.266 1 98.44 113 GLU B C 1
ATOM 1870 O O . GLU B 1 113 ? 16.5 7.52 -4.879 1 98.44 113 GLU B O 1
ATOM 1875 N N . ASP B 1 114 ? 17.562 5.828 -5.938 1 97.38 114 ASP B N 1
ATOM 1876 C CA . ASP B 1 114 ? 18.75 6.609 -6.25 1 97.38 114 ASP B CA 1
ATOM 1877 C C . ASP B 1 114 ? 19.312 7.285 -4.996 1 97.38 114 ASP B C 1
ATOM 1879 O O . ASP B 1 114 ? 19.562 8.492 -5 1 97.38 114 ASP B O 1
ATOM 1883 N N . GLY B 1 115 ? 19.281 6.547 -3.896 1 97.81 115 GLY B N 1
ATOM 1884 C CA . GLY B 1 115 ? 19.891 6.992 -2.65 1 97.81 115 GLY B CA 1
ATOM 1885 C C . GLY B 1 115 ? 18.938 7.816 -1.795 1 97.81 115 GLY B C 1
ATOM 1886 O O . GLY B 1 115 ? 19.266 8.141 -0.648 1 97.81 115 GLY B O 1
ATOM 1887 N N . HIS B 1 116 ? 17.844 8.156 -2.354 1 98.69 116 HIS B N 1
ATOM 1888 C CA . HIS B 1 116 ? 16.891 9 -1.642 1 98.69 116 HIS B CA 1
ATOM 1889 C C . HIS B 1 116 ? 15.758 8.164 -1.043 1 98.69 116 HIS B C 1
ATOM 1891 O O . HIS B 1 116 ? 15.102 7.406 -1.754 1 98.69 116 HIS B O 1
ATOM 1897 N N . TRP B 1 117 ? 15.523 8.242 0.3 1 98.88 117 TRP B N 1
ATOM 1898 C CA . TRP B 1 117 ? 14.367 7.641 0.959 1 98.88 117 TRP B CA 1
ATOM 1899 C C . TRP B 1 117 ? 13.164 8.578 0.909 1 98.88 117 TRP B C 1
ATOM 1901 O O . TRP B 1 117 ? 13.273 9.758 1.246 1 98.88 117 TRP B O 1
ATOM 1911 N N . GLY B 1 118 ? 12.023 8.062 0.421 1 98.94 118 GLY B N 1
ATOM 1912 C CA . GLY B 1 118 ? 10.828 8.891 0.315 1 98.94 118 GLY B CA 1
ATOM 1913 C C . GLY B 1 118 ? 9.547 8.086 0.301 1 98.94 118 GLY B C 1
ATOM 1914 O O . GLY B 1 118 ? 9.57 6.867 0.118 1 98.94 118 GLY B O 1
ATOM 1915 N N . VAL B 1 119 ? 8.438 8.75 0.552 1 98.94 119 VAL B N 1
ATOM 1916 C CA . VAL B 1 119 ? 7.113 8.141 0.514 1 98.94 119 VAL B CA 1
ATOM 1917 C C . VAL B 1 119 ? 6.758 7.766 -0.924 1 98.94 119 VAL B C 1
ATOM 1919 O O . VAL B 1 119 ? 6.668 8.633 -1.794 1 98.94 119 VAL B O 1
ATOM 1922 N N . LYS B 1 120 ? 6.586 6.527 -1.188 1 98.88 120 LYS B N 1
ATOM 1923 C CA . LYS B 1 120 ? 6.266 6.027 -2.523 1 98.88 120 LYS B CA 1
ATOM 1924 C C . LYS B 1 120 ? 4.773 5.762 -2.666 1 98.88 120 LYS B C 1
ATOM 1926 O O . LYS B 1 120 ? 4.203 5.945 -3.744 1 98.88 120 LYS B O 1
ATOM 1931 N N . ALA B 1 121 ? 4.145 5.309 -1.58 1 98.81 121 ALA B N 1
ATOM 1932 C CA . ALA B 1 121 ? 2.713 5.02 -1.595 1 98.81 121 ALA B CA 1
ATOM 1933 C C . ALA B 1 121 ? 2.117 5.133 -0.195 1 98.81 121 ALA B C 1
ATOM 1935 O O . ALA B 1 121 ? 2.787 4.84 0.798 1 98.81 121 ALA B O 1
ATOM 1936 N N . ARG B 1 122 ? 0.939 5.559 -0.129 1 98.81 122 ARG B N 1
ATOM 1937 C CA . ARG B 1 122 ? 0.188 5.547 1.122 1 98.81 122 ARG B CA 1
ATOM 1938 C C . ARG B 1 122 ? -1.269 5.16 0.882 1 98.81 122 ARG B C 1
ATOM 1940 O O . ARG B 1 122 ? -1.86 5.551 -0.127 1 98.81 122 ARG B O 1
ATOM 1947 N N . SER B 1 123 ? -1.79 4.371 1.682 1 98.81 123 SER B N 1
ATOM 1948 C CA . SER B 1 123 ? -3.211 4.051 1.783 1 98.81 123 SER B CA 1
ATOM 1949 C C . SER B 1 123 ? -3.768 4.438 3.15 1 98.81 123 SER B C 1
ATOM 1951 O O . SER B 1 123 ? -3.35 3.889 4.172 1 98.81 123 SER B O 1
ATOM 1953 N N . SER B 1 124 ? -4.691 5.336 3.189 1 98.5 124 SER B N 1
ATOM 1954 C CA . SER B 1 124 ? -5.141 5.93 4.445 1 98.5 124 SER B CA 1
ATOM 1955 C C . SER B 1 124 ? -6.66 5.863 4.578 1 98.5 124 SER B C 1
ATOM 1957 O O . SER B 1 124 ? -7.375 5.863 3.576 1 98.5 124 SER B O 1
ATOM 1959 N N . TYR B 1 125 ? -7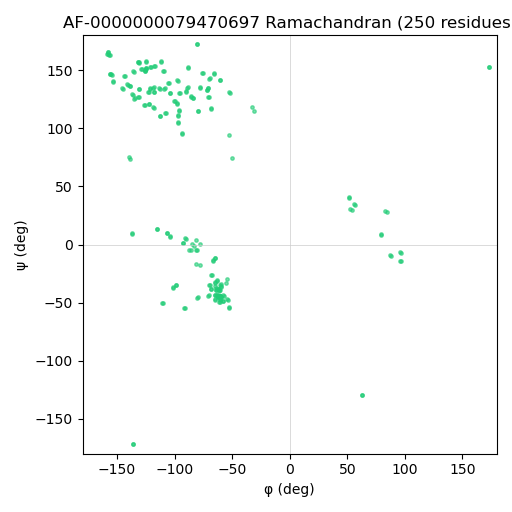.184 5.793 5.781 1 97.88 125 TYR B N 1
ATOM 1960 C CA . TYR B 1 125 ? -8.609 5.895 6.062 1 97.88 125 TYR B CA 1
ATOM 1961 C C . TYR B 1 125 ? -9.008 7.336 6.363 1 97.88 125 TYR B C 1
ATOM 1963 O O . TYR B 1 125 ? -10.164 7.613 6.688 1 97.88 125 TYR B O 1
ATOM 1971 N N . ALA B 1 126 ? -7.98 8.234 6.293 1 94.06 126 ALA B N 1
ATOM 1972 C CA . ALA B 1 126 ? -8.297 9.656 6.391 1 94.06 126 ALA B CA 1
ATOM 1973 C C . ALA B 1 126 ? -9.023 10.141 5.141 1 94.06 126 ALA B C 1
ATOM 1975 O O . ALA B 1 126 ? -8.703 9.727 4.023 1 94.06 126 ALA B O 1
ATOM 1976 N N . PRO B 1 127 ? -9.969 11.031 5.359 1 89.19 127 PRO B N 1
ATOM 1977 C CA . PRO B 1 127 ? -10.617 11.609 4.18 1 89.19 127 PRO B CA 1
ATOM 1978 C C . PRO B 1 127 ? -9.695 12.547 3.398 1 89.19 127 PRO B C 1
ATOM 1980 O O . PRO B 1 127 ? -8.758 13.109 3.965 1 89.19 127 PRO B O 1
#

Organism: NCBI:txid2803784

Radius of gyration: 18.71 Å; Cα contacts (8 Å, |Δi|>4): 547; chains: 2; bounding box: 41×57×42 Å

Solvent-accessible surface area (backbone atoms only — not comparable to full-atom values): 13502 Å² total; per-residue (Å²): 126,69,84,47,50,69,45,50,50,49,47,52,48,30,52,50,43,32,49,50,14,57,49,62,67,32,55,70,57,29,56,65,24,42,35,68,72,19,38,40,34,35,75,92,38,80,43,80,43,46,85,78,67,73,55,82,72,60,61,63,39,78,87,26,53,64,51,50,40,65,46,79,75,40,77,43,76,73,48,72,41,91,47,39,36,36,30,44,31,27,35,34,35,20,28,82,85,65,47,76,75,48,72,29,54,32,39,39,34,27,32,49,55,97,86,41,61,10,41,34,32,36,41,38,70,42,112,126,73,79,47,51,69,45,50,50,50,46,53,49,29,52,52,44,32,49,51,14,58,51,64,66,32,53,70,57,28,56,63,26,43,35,69,71,20,39,41,34,35,75,93,38,80,44,80,40,48,86,78,67,74,56,80,73,62,62,64,40,78,87,27,53,65,51,50,40,65,47,80,76,40,78,43,77,74,46,71,40,92,45,39,36,36,29,44,32,27,34,34,36,20,27,83,88,65,47,77,75,50,71,29,52,32,38,40,34,29,33,49,56,96,85,41,58,10,42,34,33,35,41,36,71,42,112

Secondary structure (DSSP, 8-state):
--TTHHHHHHHHHHHHHHHHHHHTT-HHHHHTTEEEEEEEEETTEEEEE-TT---GGGGGSGGGTT--EEEEEEEEEEEE-SSEEEEEEEEEEE-TTS-EEEEEEEEEEEEEETTEEEEEEEEES--/--TTHHHHHHHHHHHHHHHHHHHTT-HHHHHTTEEEEEEEEETTEEEEE-TT---GGGGGSGGGTT--EEEEEEEEEEEE-SSEEEEEEEEEEE-TTS-EEEEEEEEEEEEEETTEEEEEEEEES--